Protein AF-A0A7C4N992-F1 (afdb_monomer)

Mean predicted aligned error: 12.78 Å

Structure (mmCIF, N/CA/C/O backbone):
data_AF-A0A7C4N992-F1
#
_entry.id   AF-A0A7C4N992-F1
#
loop_
_atom_site.group_PDB
_atom_site.id
_atom_site.type_symbol
_atom_site.label_atom_id
_atom_site.label_alt_id
_atom_site.label_comp_id
_atom_site.label_asym_id
_atom_site.label_entity_id
_atom_site.label_seq_id
_atom_site.pdbx_PDB_ins_code
_atom_site.Cartn_x
_atom_site.Cartn_y
_atom_site.Cartn_z
_atom_site.occupancy
_atom_site.B_iso_or_equiv
_atom_site.auth_seq_id
_atom_site.auth_comp_id
_atom_site.auth_asym_id
_atom_site.auth_atom_id
_atom_site.pdbx_PDB_model_num
ATOM 1 N N . MET A 1 1 ? 4.687 5.645 -5.543 1.00 61.97 1 MET A N 1
ATOM 2 C CA . MET A 1 1 ? 5.147 4.242 -5.647 1.00 61.97 1 MET A CA 1
ATOM 3 C C . MET A 1 1 ? 5.811 4.076 -6.990 1.00 61.97 1 MET A C 1
ATOM 5 O O . MET A 1 1 ? 5.389 4.751 -7.919 1.00 61.97 1 MET A O 1
ATOM 9 N N . SER A 1 2 ? 6.827 3.229 -7.087 1.00 72.25 2 SER A N 1
ATOM 10 C CA . SER A 1 2 ? 7.502 2.939 -8.346 1.00 72.25 2 SER A CA 1
ATOM 11 C C . SER A 1 2 ? 7.801 1.447 -8.459 1.00 72.25 2 SER A C 1
ATOM 13 O O . SER A 1 2 ? 7.920 0.750 -7.453 1.00 72.25 2 SER A O 1
ATOM 15 N N . PHE A 1 3 ? 7.873 0.946 -9.686 1.00 81.38 3 PHE A N 1
ATOM 16 C CA . PHE A 1 3 ? 8.235 -0.427 -10.000 1.00 81.38 3 PHE A CA 1
ATOM 17 C C . PHE A 1 3 ? 9.621 -0.429 -10.646 1.00 81.38 3 PHE A C 1
ATOM 19 O O . PHE A 1 3 ? 9.801 0.120 -11.734 1.00 81.38 3 PHE A O 1
ATOM 26 N N . ASN A 1 4 ? 10.604 -1.019 -9.964 1.00 82.44 4 ASN A N 1
ATOM 27 C CA . ASN A 1 4 ? 11.964 -1.155 -10.479 1.00 82.44 4 ASN A CA 1
ATOM 28 C C . ASN A 1 4 ? 12.103 -2.482 -11.228 1.00 82.44 4 ASN A C 1
ATOM 30 O O . ASN A 1 4 ? 11.920 -3.548 -10.649 1.00 82.44 4 ASN A O 1
ATOM 34 N N . PHE A 1 5 ? 12.479 -2.428 -12.502 1.00 80.50 5 PHE A N 1
ATOM 35 C CA . PHE A 1 5 ? 12.576 -3.614 -13.350 1.00 80.50 5 PHE A CA 1
ATOM 36 C C . PHE A 1 5 ? 13.698 -4.567 -12.910 1.00 80.50 5 PHE A C 1
ATOM 38 O O . PHE A 1 5 ? 13.673 -5.743 -13.264 1.00 80.50 5 PHE A O 1
ATOM 45 N N . SER A 1 6 ? 14.648 -4.114 -12.084 1.00 78.12 6 SER A N 1
ATOM 46 C CA . SER A 1 6 ? 15.675 -4.987 -11.509 1.00 78.12 6 SER A CA 1
ATOM 47 C C . SER A 1 6 ? 15.131 -6.003 -10.497 1.00 78.12 6 SER A C 1
ATOM 49 O O . SER A 1 6 ? 15.854 -6.930 -10.147 1.00 78.12 6 SER A O 1
ATOM 51 N N . SER A 1 7 ? 13.903 -5.836 -9.989 1.00 76.00 7 SER A N 1
ATOM 52 C CA . SER A 1 7 ? 13.280 -6.784 -9.050 1.00 76.00 7 SER A CA 1
ATOM 53 C C . SER A 1 7 ? 12.518 -7.922 -9.740 1.00 76.00 7 SER A C 1
ATOM 55 O O . SER A 1 7 ? 11.927 -8.766 -9.067 1.00 76.00 7 SER A O 1
ATOM 57 N N . GLN A 1 8 ? 12.517 -7.959 -11.075 1.00 73.94 8 GLN A N 1
ATOM 58 C CA . GLN A 1 8 ? 11.858 -9.008 -11.846 1.00 73.94 8 GLN A CA 1
ATOM 59 C C . GLN A 1 8 ? 12.531 -10.368 -11.637 1.00 73.94 8 GLN A C 1
ATOM 61 O O . GLN A 1 8 ? 13.755 -10.480 -11.610 1.00 73.94 8 GLN A O 1
ATOM 66 N N . THR A 1 9 ? 11.719 -11.424 -11.564 1.00 74.62 9 THR A N 1
ATOM 67 C CA . THR A 1 9 ? 12.196 -12.816 -11.496 1.00 74.62 9 THR A CA 1
ATOM 68 C C . THR A 1 9 ? 12.974 -13.222 -12.747 1.00 74.62 9 THR A C 1
ATOM 70 O O . THR A 1 9 ? 13.906 -14.019 -12.668 1.00 74.62 9 THR A O 1
ATOM 73 N N . THR A 1 10 ? 12.613 -12.649 -13.894 1.00 81.12 10 THR A N 1
ATOM 74 C CA . THR A 1 10 ? 13.323 -12.773 -15.169 1.00 81.12 10 THR A CA 1
ATOM 75 C C . THR A 1 10 ? 13.713 -11.378 -15.654 1.00 81.12 10 THR A C 1
ATOM 77 O O . THR A 1 10 ? 12.881 -10.706 -16.267 1.00 81.12 10 THR A O 1
ATOM 80 N N . PRO A 1 11 ? 14.941 -10.911 -15.364 1.00 85.62 11 PRO A N 1
ATOM 81 C CA . PRO A 1 11 ? 15.385 -9.586 -15.776 1.00 85.62 11 PRO A CA 1
ATOM 82 C C . PRO A 1 11 ? 15.409 -9.435 -17.297 1.00 85.62 11 PRO A C 1
ATOM 84 O O . PRO A 1 11 ? 15.764 -10.369 -18.022 1.00 85.62 11 PRO A O 1
ATOM 87 N N . ALA A 1 12 ? 15.104 -8.231 -17.778 1.00 90.38 12 ALA A N 1
ATOM 88 C CA . ALA A 1 12 ? 15.289 -7.895 -19.181 1.00 90.38 12 ALA A CA 1
ATOM 89 C C . ALA A 1 12 ? 16.763 -8.036 -19.592 1.00 90.38 12 ALA A C 1
ATOM 91 O O . ALA A 1 12 ? 17.682 -7.695 -18.843 1.00 90.38 12 ALA A O 1
ATOM 92 N N . SER A 1 13 ? 16.994 -8.506 -20.816 1.00 91.62 13 SER A N 1
ATOM 93 C CA . SER A 1 13 ? 18.333 -8.634 -21.384 1.00 91.62 13 SER A CA 1
ATOM 94 C C . SER A 1 13 ? 18.339 -8.235 -22.855 1.00 91.62 13 SER A C 1
ATOM 96 O O . SER A 1 13 ? 17.345 -8.382 -23.561 1.00 91.62 13 SER A O 1
ATOM 98 N N . ALA A 1 14 ? 19.468 -7.705 -23.314 1.00 92.88 14 ALA A N 1
ATOM 99 C CA . ALA A 1 14 ? 19.706 -7.391 -24.714 1.00 92.88 14 ALA A CA 1
ATOM 100 C C . ALA A 1 14 ? 21.204 -7.533 -25.007 1.00 92.88 14 ALA A C 1
ATOM 102 O O . ALA A 1 14 ? 22.040 -7.305 -24.134 1.00 92.88 14 ALA A O 1
ATOM 103 N N . THR A 1 15 ? 21.557 -7.902 -26.235 1.00 91.69 15 THR A N 1
ATOM 104 C CA . THR A 1 15 ? 22.950 -7.964 -26.707 1.00 91.69 15 THR A CA 1
ATOM 105 C C . THR A 1 15 ? 23.044 -7.385 -28.116 1.00 91.69 15 THR A C 1
ATOM 107 O O . THR A 1 15 ? 22.037 -7.303 -28.815 1.00 91.69 15 THR A O 1
ATOM 110 N N . ASN A 1 16 ? 24.244 -6.969 -28.537 1.00 91.31 16 ASN A N 1
ATOM 111 C CA . ASN A 1 16 ? 24.518 -6.472 -29.895 1.00 91.31 16 ASN A CA 1
ATOM 112 C C . ASN A 1 16 ? 23.623 -5.298 -30.356 1.00 91.31 16 ASN A C 1
ATOM 114 O O . ASN A 1 16 ? 23.244 -5.216 -31.526 1.00 91.31 16 ASN A O 1
ATOM 118 N N . TYR A 1 17 ? 23.307 -4.376 -29.445 1.00 93.62 17 TYR A N 1
ATOM 119 C CA . TYR A 1 17 ? 22.473 -3.201 -29.706 1.00 93.62 17 TYR A CA 1
ATOM 120 C C . TYR A 1 17 ? 23.282 -1.896 -29.645 1.00 93.62 17 TYR A C 1
ATOM 122 O O . TYR A 1 17 ? 24.288 -1.808 -28.941 1.00 93.62 17 TYR A O 1
ATOM 130 N N . ALA A 1 18 ? 22.806 -0.879 -30.363 1.00 94.06 18 ALA A N 1
ATOM 131 C CA . ALA A 1 18 ? 23.288 0.499 -30.315 1.00 94.06 18 ALA A CA 1
ATOM 132 C C . ALA A 1 18 ? 22.554 1.319 -29.243 1.00 94.06 18 ALA A C 1
ATOM 134 O O . ALA A 1 18 ? 23.150 2.156 -28.569 1.00 94.06 18 ALA A O 1
ATOM 135 N N . SER A 1 19 ? 21.247 1.090 -29.084 1.00 94.56 19 SER A N 1
ATOM 136 C CA . SER A 1 19 ? 20.422 1.772 -28.087 1.00 94.56 19 SER A CA 1
ATOM 137 C C . SER A 1 19 ? 19.240 0.918 -27.642 1.00 94.56 19 SER A C 1
ATOM 139 O O . SER A 1 19 ? 18.798 0.018 -28.361 1.00 94.56 19 SER A O 1
ATOM 141 N N . LEU A 1 20 ? 18.734 1.229 -26.449 1.00 96.06 20 LEU A N 1
ATOM 142 C CA . LEU A 1 20 ? 17.515 0.662 -25.886 1.00 96.06 20 LEU A CA 1
ATOM 143 C C . LEU A 1 20 ? 16.487 1.768 -25.682 1.00 96.06 20 LEU A C 1
ATOM 145 O O . LEU A 1 20 ? 16.846 2.915 -25.400 1.00 96.06 20 LEU A O 1
ATOM 149 N N . LEU A 1 21 ? 15.216 1.404 -25.781 1.00 97.00 21 LEU A N 1
ATOM 150 C CA . LEU A 1 21 ? 14.112 2.270 -25.411 1.00 97.00 21 LEU A CA 1
ATOM 151 C C . LEU A 1 21 ? 12.939 1.449 -24.887 1.00 97.00 21 LEU A C 1
ATOM 153 O O . LEU A 1 21 ? 12.444 0.556 -25.570 1.00 97.00 21 LEU A O 1
ATOM 157 N N . TRP A 1 22 ? 12.465 1.812 -23.706 1.00 97.38 22 TRP A N 1
ATOM 158 C CA . TRP A 1 22 ? 11.216 1.341 -23.142 1.00 97.38 22 TRP A CA 1
ATOM 159 C C . TRP A 1 22 ? 10.079 2.319 -23.432 1.00 97.38 22 TRP A C 1
ATOM 161 O O . TRP A 1 22 ? 10.202 3.523 -23.206 1.00 97.38 22 TRP A O 1
ATOM 171 N N . THR A 1 23 ? 8.944 1.781 -23.867 1.00 97.00 23 THR A N 1
ATOM 172 C CA . THR A 1 23 ? 7.665 2.495 -23.984 1.00 97.00 23 THR A CA 1
ATOM 173 C C . THR A 1 23 ? 6.579 1.750 -23.219 1.00 97.00 23 THR A C 1
ATOM 175 O O . THR A 1 23 ? 6.705 0.545 -22.998 1.00 97.00 23 THR A O 1
ATOM 178 N N . HIS A 1 24 ? 5.497 2.429 -22.835 1.00 97.56 24 HIS A N 1
ATOM 179 C CA . HIS A 1 24 ? 4.393 1.805 -22.104 1.00 97.56 24 HIS A CA 1
ATOM 180 C C . HIS A 1 24 ? 3.020 2.324 -22.518 1.00 97.56 24 HIS A C 1
ATOM 182 O O . HIS A 1 24 ? 2.895 3.417 -23.062 1.00 97.56 24 HIS A O 1
ATOM 188 N N . THR A 1 25 ? 1.987 1.540 -22.208 1.00 97.62 25 THR A N 1
ATOM 189 C CA . THR A 1 25 ? 0.575 1.924 -22.382 1.00 97.62 25 THR A CA 1
ATOM 190 C C . THR A 1 25 ? -0.011 2.663 -21.179 1.00 97.62 25 THR A C 1
ATOM 192 O O . THR A 1 25 ? -1.141 3.136 -21.247 1.00 97.62 25 THR A O 1
ATOM 195 N N . GLY A 1 26 ? 0.727 2.714 -20.068 1.00 95.00 26 GLY A N 1
ATOM 196 C CA . GLY A 1 26 ? 0.279 3.317 -18.816 1.00 95.00 26 GLY A CA 1
ATOM 197 C C . GLY A 1 26 ? 0.277 4.846 -18.831 1.00 95.00 26 GLY A C 1
ATOM 198 O O . GLY A 1 26 ? 0.818 5.467 -19.747 1.00 95.00 26 GLY A O 1
ATOM 199 N N . THR A 1 27 ? -0.310 5.448 -17.801 1.00 93.00 27 THR A N 1
ATOM 200 C CA . THR A 1 27 ? -0.435 6.910 -17.627 1.00 93.00 27 THR A CA 1
ATOM 201 C C . THR A 1 27 ? 0.724 7.538 -16.849 1.00 93.00 27 THR A C 1
ATOM 203 O O . THR A 1 27 ? 0.783 8.760 -16.710 1.00 93.00 27 THR A O 1
ATOM 206 N N . GLY A 1 28 ? 1.623 6.707 -16.323 1.00 90.06 28 GLY A N 1
ATOM 207 C CA . GLY A 1 28 ? 2.790 7.101 -15.547 1.00 90.06 28 GLY A CA 1
ATOM 208 C C . GLY A 1 28 ? 3.991 7.544 -16.382 1.00 90.06 28 GLY A C 1
ATOM 209 O O . GLY A 1 28 ? 3.871 7.928 -17.545 1.00 90.06 28 GLY A O 1
ATOM 210 N N . THR A 1 29 ? 5.176 7.489 -15.775 1.00 84.81 29 THR A N 1
ATOM 211 C CA . THR A 1 29 ? 6.449 7.843 -16.421 1.00 84.81 29 THR A CA 1
ATOM 212 C C . THR A 1 29 ? 7.523 6.783 -16.187 1.00 84.81 29 THR A C 1
ATOM 214 O O . THR A 1 29 ? 7.514 6.071 -15.183 1.00 84.81 29 THR A O 1
ATOM 217 N N . LEU A 1 30 ? 8.481 6.679 -17.111 1.00 88.50 30 LEU A N 1
ATOM 218 C CA . LEU A 1 30 ? 9.675 5.846 -16.956 1.00 88.50 30 LEU A CA 1
ATOM 219 C C . LEU A 1 30 ? 10.912 6.707 -16.700 1.00 88.50 30 LEU A C 1
ATOM 221 O O . LEU A 1 30 ? 11.246 7.587 -17.493 1.00 88.50 30 LEU A O 1
ATOM 225 N N . PHE A 1 31 ? 11.645 6.380 -15.643 1.00 83.31 31 PHE A N 1
ATOM 226 C CA . PHE A 1 31 ? 13.003 6.861 -15.418 1.00 83.31 31 PHE A CA 1
ATOM 227 C C . PHE A 1 31 ? 14.014 5.864 -15.992 1.00 83.31 31 PHE A C 1
ATOM 229 O O . PHE A 1 31 ? 13.821 4.651 -15.889 1.00 83.31 31 PHE A O 1
ATOM 236 N N . ASN A 1 32 ? 15.095 6.370 -16.597 1.00 85.94 32 ASN A N 1
ATOM 237 C CA . ASN A 1 32 ? 16.124 5.558 -17.260 1.00 85.94 32 ASN A CA 1
ATOM 238 C C . ASN A 1 32 ? 15.559 4.569 -18.301 1.00 85.94 32 ASN A C 1
ATOM 240 O O . ASN A 1 32 ? 16.030 3.437 -18.419 1.00 85.94 32 ASN A O 1
ATOM 244 N N . ALA A 1 33 ? 14.572 5.012 -19.091 1.00 90.75 33 ALA A N 1
ATOM 245 C CA . ALA A 1 33 ? 13.903 4.216 -20.129 1.00 90.75 33 ALA A CA 1
ATOM 246 C C . ALA A 1 33 ? 14.845 3.661 -21.220 1.00 90.75 33 ALA A C 1
ATOM 248 O O . ALA A 1 33 ? 14.427 2.855 -22.039 1.00 90.75 33 ALA A O 1
ATOM 249 N N . ASN A 1 34 ? 16.109 4.080 -21.252 1.00 92.19 34 ASN A N 1
ATOM 250 C CA . ASN A 1 34 ? 17.142 3.606 -22.174 1.00 92.19 34 ASN A CA 1
ATOM 251 C C . ASN A 1 34 ? 18.094 2.564 -21.551 1.00 92.19 34 ASN A C 1
ATOM 253 O O . ASN A 1 34 ? 19.160 2.288 -22.100 1.00 92.19 34 ASN A O 1
ATOM 257 N N . THR A 1 35 ? 17.720 1.985 -20.409 1.00 89.38 35 THR A N 1
ATOM 258 C CA . THR A 1 35 ? 18.481 0.943 -19.708 1.00 89.38 35 THR A CA 1
ATOM 259 C C . THR A 1 35 ? 17.689 -0.365 -19.639 1.00 89.38 35 THR A C 1
ATOM 261 O O . THR A 1 35 ? 16.491 -0.393 -19.915 1.00 89.38 35 THR A O 1
ATOM 264 N N . LEU A 1 36 ? 18.342 -1.468 -19.261 1.00 89.62 36 LEU A N 1
ATOM 265 C CA . LEU A 1 36 ? 17.661 -2.751 -19.020 1.00 89.62 36 LEU A CA 1
ATOM 266 C C . LEU A 1 36 ? 16.853 -2.761 -17.714 1.00 89.62 36 LEU A C 1
ATOM 268 O O . LEU A 1 36 ? 15.970 -3.595 -17.549 1.00 89.62 36 LEU A O 1
ATOM 272 N N . THR A 1 37 ? 17.130 -1.828 -16.804 1.00 86.50 37 THR A N 1
ATOM 273 C CA . THR A 1 37 ? 16.493 -1.739 -15.485 1.00 86.50 37 THR A CA 1
ATOM 274 C C . THR A 1 37 ? 15.891 -0.348 -15.268 1.00 86.50 37 THR A C 1
ATOM 276 O O . THR A 1 37 ? 16.367 0.396 -14.404 1.00 86.50 37 THR A O 1
ATOM 279 N N . PRO A 1 38 ? 14.887 0.059 -16.067 1.00 84.81 38 PRO A N 1
ATOM 280 C CA . PRO A 1 38 ? 14.196 1.311 -15.819 1.00 84.81 38 PRO A CA 1
ATOM 281 C C . PRO A 1 38 ? 13.342 1.217 -14.548 1.00 84.81 38 PRO A C 1
ATOM 283 O O . PRO A 1 38 ? 13.045 0.133 -14.035 1.00 84.81 38 PRO A O 1
ATOM 286 N N . THR A 1 39 ? 12.889 2.374 -14.083 1.00 83.19 39 THR A N 1
ATOM 287 C CA . THR A 1 39 ? 11.930 2.471 -12.981 1.00 83.19 39 THR A CA 1
ATOM 288 C C . THR A 1 39 ? 10.657 3.130 -13.489 1.00 83.19 39 THR A C 1
ATOM 290 O O . THR A 1 39 ? 10.706 4.245 -14.008 1.00 83.19 39 THR A O 1
ATOM 293 N N . TYR A 1 40 ? 9.518 2.454 -13.347 1.00 87.31 40 TYR A N 1
ATOM 294 C CA . TYR A 1 40 ? 8.208 2.997 -13.703 1.00 87.31 40 TYR A CA 1
ATOM 295 C C . TYR A 1 40 ? 7.542 3.664 -12.506 1.00 87.31 40 TYR A C 1
ATOM 297 O O . TYR A 1 40 ? 7.461 3.067 -11.437 1.00 87.31 40 TYR A O 1
ATOM 305 N N . PHE A 1 41 ? 7.021 4.869 -12.695 1.00 82.19 41 PHE A N 1
ATOM 306 C CA . PHE A 1 41 ? 6.237 5.616 -11.719 1.00 82.19 41 PHE A CA 1
ATOM 307 C C . PHE A 1 41 ? 4.791 5.692 -12.218 1.00 82.19 41 PHE A C 1
ATOM 309 O O . PHE A 1 41 ? 4.517 6.520 -13.089 1.00 82.19 41 PHE A O 1
ATOM 316 N N . PRO A 1 42 ? 3.875 4.844 -11.710 1.00 85.94 42 PRO A N 1
ATOM 317 C CA . PRO A 1 42 ? 2.471 4.879 -12.095 1.00 85.94 42 PRO A CA 1
ATOM 318 C C . PRO A 1 42 ? 1.828 6.257 -11.937 1.00 85.94 42 PRO A C 1
ATOM 320 O O . PRO A 1 42 ? 2.161 7.014 -11.019 1.00 85.94 42 PRO A O 1
ATOM 323 N N . GLY A 1 43 ? 0.869 6.557 -12.811 1.00 82.19 43 GLY A N 1
ATOM 324 C CA . GLY A 1 43 ? 0.077 7.780 -12.721 1.00 82.19 43 GLY A CA 1
ATOM 325 C C . GLY A 1 43 ? -0.840 7.793 -11.484 1.00 82.19 43 GLY A C 1
ATOM 326 O O . GLY A 1 43 ? -1.151 6.736 -10.922 1.00 82.19 43 GLY A O 1
ATOM 327 N N . PRO A 1 44 ? -1.320 8.970 -11.037 1.00 76.88 44 PRO A N 1
ATOM 328 C CA . PRO A 1 44 ? -2.284 9.050 -9.941 1.00 76.88 44 PRO A CA 1
ATOM 329 C C . PRO A 1 44 ? -3.540 8.212 -10.227 1.00 76.88 44 PRO A C 1
ATOM 331 O O . PRO A 1 44 ? -4.217 8.424 -11.229 1.00 76.88 44 PRO A O 1
ATOM 334 N N . GLY A 1 45 ? -3.850 7.261 -9.341 1.00 76.88 45 GLY A N 1
ATOM 335 C CA . GLY A 1 45 ? -5.018 6.379 -9.474 1.00 76.88 45 GLY A CA 1
ATOM 336 C C . GLY A 1 45 ? -4.908 5.311 -10.570 1.00 76.88 45 GLY A C 1
ATOM 337 O O . GLY A 1 45 ? -5.909 4.668 -10.879 1.00 76.88 45 GLY A O 1
ATOM 338 N N . GLU A 1 46 ? -3.728 5.112 -11.164 1.00 86.38 46 GLU A N 1
ATOM 339 C CA . GLU A 1 46 ? -3.529 4.088 -12.188 1.00 86.38 46 GLU A CA 1
ATOM 340 C C . GLU A 1 46 ? -3.730 2.678 -11.611 1.00 86.38 46 GLU A C 1
ATOM 342 O O . GLU A 1 46 ? -3.173 2.325 -10.572 1.00 86.38 46 GLU A O 1
ATOM 347 N N . THR A 1 47 ? -4.550 1.874 -12.289 1.00 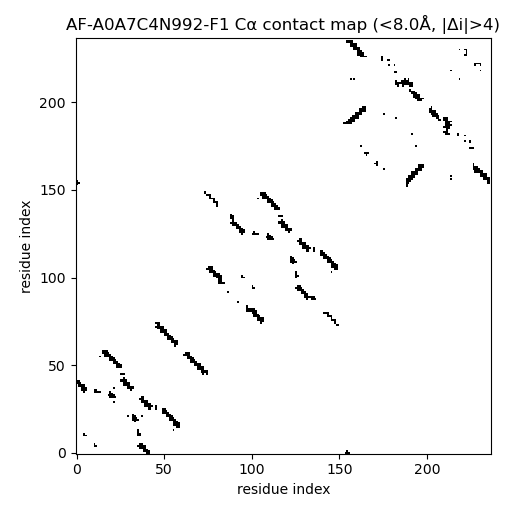87.06 47 THR A N 1
ATOM 348 C CA . THR A 1 47 ? -4.876 0.490 -11.919 1.00 87.06 47 THR A CA 1
ATOM 349 C C . THR A 1 47 ? -5.052 -0.349 -13.184 1.00 87.06 47 THR A C 1
ATOM 351 O O . THR A 1 47 ? -5.281 0.188 -14.268 1.00 87.06 47 THR A O 1
ATOM 354 N N . GLY A 1 48 ? -4.951 -1.670 -13.057 1.00 88.12 48 GLY A N 1
ATOM 355 C CA . GLY A 1 48 ? -5.065 -2.597 -14.181 1.00 88.12 48 GLY A CA 1
ATOM 356 C C . GLY A 1 48 ? -3.719 -2.927 -14.822 1.00 88.12 48 GLY A C 1
ATOM 357 O O . GLY A 1 48 ? -2.670 -2.845 -14.186 1.00 88.12 48 GLY A O 1
ATOM 358 N N . THR A 1 49 ? -3.744 -3.384 -16.070 1.00 91.00 49 THR A N 1
ATOM 359 C CA . THR A 1 49 ? -2.554 -3.887 -16.766 1.00 91.00 49 THR A CA 1
ATOM 360 C C . THR A 1 49 ? -1.861 -2.796 -17.573 1.00 91.00 49 THR A C 1
ATOM 362 O O . THR A 1 49 ? -2.478 -2.174 -18.437 1.00 91.00 49 THR A O 1
ATOM 365 N N . VAL A 1 50 ? -0.559 -2.636 -17.352 1.00 94.88 50 VAL A N 1
ATOM 366 C CA . VAL A 1 50 ? 0.333 -1.795 -18.151 1.00 94.88 50 VAL A CA 1
ATOM 367 C C . VAL A 1 50 ? 1.268 -2.692 -18.952 1.00 94.88 50 VAL A C 1
ATOM 369 O O . VAL A 1 50 ? 2.009 -3.495 -18.383 1.00 94.88 50 VAL A O 1
ATOM 372 N N . THR A 1 51 ? 1.257 -2.547 -20.275 1.00 96.25 51 THR A N 1
ATOM 373 C CA . THR A 1 51 ? 2.189 -3.252 -21.158 1.00 96.25 51 THR A CA 1
ATOM 374 C C . THR A 1 51 ? 3.400 -2.369 -21.406 1.00 96.25 51 THR A C 1
ATOM 376 O O . THR A 1 51 ? 3.257 -1.239 -21.875 1.00 96.25 51 THR A O 1
ATOM 379 N N . PHE A 1 52 ? 4.588 -2.895 -21.123 1.00 96.81 52 PHE A N 1
ATOM 380 C CA . PHE A 1 52 ? 5.862 -2.272 -21.460 1.00 96.81 52 PHE A CA 1
ATOM 381 C C . PHE A 1 52 ? 6.474 -2.978 -22.660 1.00 96.81 52 PHE A C 1
ATOM 383 O O . PHE A 1 52 ? 6.441 -4.202 -22.749 1.00 96.81 52 PHE A O 1
ATOM 390 N N . THR A 1 53 ? 7.037 -2.202 -23.577 1.00 97.69 53 THR A N 1
ATOM 391 C CA . THR A 1 53 ? 7.741 -2.697 -24.763 1.00 97.69 53 THR A CA 1
ATOM 392 C C . THR A 1 53 ? 9.182 -2.212 -24.711 1.00 97.69 53 THR A C 1
ATOM 394 O O . THR A 1 53 ? 9.413 -1.003 -24.702 1.00 97.69 53 THR A O 1
ATOM 397 N N . LEU A 1 54 ? 10.137 -3.139 -24.673 1.00 97.62 54 LEU A N 1
ATOM 398 C CA . LEU A 1 54 ? 11.561 -2.864 -24.833 1.00 97.62 54 LEU A CA 1
ATOM 399 C C . LEU A 1 54 ? 11.906 -2.977 -26.309 1.00 97.62 54 LEU A C 1
ATOM 401 O O . LEU A 1 54 ? 11.748 -4.040 -26.893 1.00 97.62 54 LEU A O 1
ATOM 405 N N . THR A 1 55 ? 12.417 -1.905 -26.899 1.00 97.56 55 THR A N 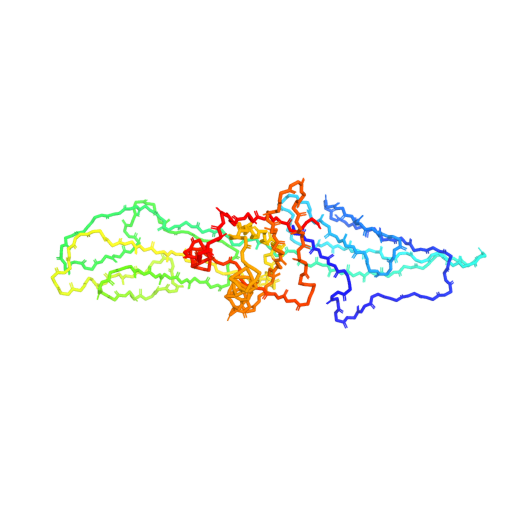1
ATOM 406 C CA . THR A 1 55 ? 12.965 -1.904 -28.257 1.00 97.56 55 THR A CA 1
ATOM 407 C C . THR A 1 55 ? 14.485 -1.811 -28.189 1.00 97.56 55 THR A C 1
ATOM 409 O O . THR A 1 55 ? 15.023 -0.879 -27.591 1.00 97.56 55 THR A O 1
ATOM 412 N N . ALA A 1 56 ? 15.177 -2.758 -28.821 1.00 97.00 56 ALA A N 1
ATOM 413 C CA . ALA A 1 56 ? 16.619 -2.735 -29.019 1.00 97.00 56 ALA A CA 1
ATOM 414 C C . ALA A 1 56 ? 16.930 -2.415 -30.486 1.00 97.00 56 ALA A C 1
ATOM 416 O O . ALA A 1 56 ? 16.578 -3.172 -31.393 1.00 97.00 56 ALA A O 1
ATOM 417 N N . ASN A 1 57 ? 17.605 -1.291 -30.724 1.00 94.50 57 ASN A N 1
ATOM 418 C CA . ASN A 1 57 ? 18.071 -0.926 -32.059 1.00 94.50 57 ASN A CA 1
ATOM 419 C C . ASN A 1 57 ? 19.428 -1.582 -32.304 1.00 94.50 57 ASN A C 1
ATOM 421 O O . ASN A 1 57 ? 20.356 -1.374 -31.521 1.00 94.50 57 ASN A O 1
ATOM 425 N N . GLY A 1 58 ? 19.548 -2.378 -33.365 1.00 90.00 58 GLY A N 1
ATOM 426 C CA . GLY A 1 58 ? 20.793 -3.065 -33.700 1.00 90.00 58 GLY A CA 1
ATOM 427 C C . GLY A 1 58 ? 21.907 -2.114 -34.151 1.00 90.00 58 GLY A C 1
ATOM 428 O O . GLY A 1 58 ? 21.661 -0.982 -34.564 1.00 90.00 58 GLY A O 1
ATOM 429 N N . ASN A 1 59 ? 23.154 -2.583 -34.090 1.00 86.31 59 ASN A N 1
ATOM 430 C CA . ASN A 1 59 ? 24.294 -1.845 -34.638 1.00 86.31 59 ASN A CA 1
ATOM 431 C C . ASN A 1 59 ? 24.262 -1.812 -36.179 1.00 86.31 59 ASN A C 1
ATOM 433 O O . ASN A 1 59 ? 23.956 -2.813 -36.829 1.00 86.31 59 ASN A O 1
ATOM 437 N N . GLY A 1 60 ? 24.646 -0.679 -36.776 1.00 82.38 60 GLY A N 1
ATOM 438 C CA . GLY A 1 60 ? 24.755 -0.530 -38.230 1.00 82.38 60 GLY A CA 1
ATOM 439 C C . GLY A 1 60 ? 23.400 -0.597 -38.942 1.00 82.38 60 GLY A C 1
ATOM 440 O O . GLY A 1 60 ? 22.518 0.211 -38.674 1.00 82.38 60 GLY A O 1
ATOM 441 N N . SER A 1 61 ? 23.252 -1.535 -39.881 1.00 84.25 61 SER A N 1
ATOM 442 C CA . SER A 1 61 ? 22.039 -1.713 -40.701 1.00 84.25 61 SER A CA 1
ATOM 443 C C . SER A 1 61 ? 21.044 -2.729 -40.126 1.00 84.25 61 SER A C 1
ATOM 445 O O . SER A 1 61 ? 20.060 -3.058 -40.786 1.00 84.25 61 SER A O 1
ATOM 447 N N . CYS A 1 62 ? 21.311 -3.277 -38.938 1.00 89.94 62 CYS A N 1
ATOM 448 C CA . CYS A 1 62 ? 20.431 -4.253 -38.305 1.00 89.94 62 CYS A CA 1
ATOM 449 C C . CYS A 1 62 ? 19.096 -3.607 -37.913 1.00 89.94 62 CYS A C 1
ATOM 451 O O . CYS A 1 62 ? 19.068 -2.552 -37.279 1.00 89.94 62 CYS A O 1
ATOM 453 N N . ALA A 1 63 ? 17.988 -4.261 -38.268 1.00 92.12 63 ALA A N 1
ATOM 454 C CA . ALA A 1 63 ? 16.655 -3.808 -37.891 1.00 92.12 63 ALA A CA 1
ATOM 455 C C . ALA A 1 63 ? 16.464 -3.835 -36.366 1.00 92.12 63 ALA A C 1
ATOM 457 O O . ALA A 1 63 ? 17.079 -4.636 -35.659 1.00 92.12 63 ALA A O 1
ATOM 458 N N . ALA A 1 64 ? 15.589 -2.963 -35.868 1.00 93.50 64 ALA A N 1
ATOM 459 C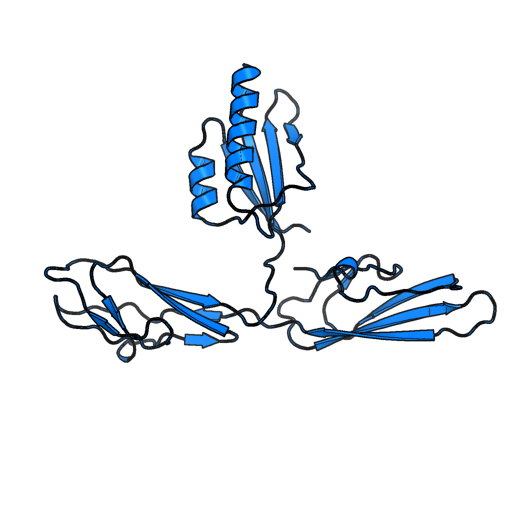 CA . ALA A 1 64 ? 15.194 -2.974 -34.469 1.00 93.50 64 ALA A CA 1
ATOM 460 C C . ALA A 1 64 ? 14.353 -4.218 -34.152 1.00 93.50 64 ALA A C 1
ATOM 462 O O . ALA A 1 64 ? 13.504 -4.627 -34.947 1.00 93.50 64 ALA A O 1
ATOM 463 N N . VAL A 1 65 ? 14.565 -4.783 -32.968 1.00 96.38 65 VAL A N 1
ATOM 464 C CA . VAL A 1 65 ? 13.734 -5.853 -32.402 1.00 96.38 65 VAL A CA 1
ATOM 465 C C . VAL A 1 65 ? 13.094 -5.361 -31.115 1.00 96.38 65 VAL A C 1
ATOM 467 O O . VAL A 1 65 ? 13.611 -4.445 -30.473 1.00 96.38 65 VAL A O 1
ATOM 470 N N . ASN A 1 66 ? 11.963 -5.947 -30.737 1.00 96.31 66 ASN A N 1
ATOM 471 C CA . ASN A 1 66 ? 11.297 -5.613 -29.489 1.00 96.31 66 ASN A CA 1
ATOM 472 C C . ASN A 1 66 ? 10.782 -6.851 -28.762 1.00 96.31 66 ASN A C 1
ATOM 474 O O . ASN A 1 66 ? 10.580 -7.898 -29.375 1.00 96.31 66 ASN A O 1
ATOM 478 N N . ASP A 1 67 ? 10.595 -6.692 -27.458 1.00 96.75 67 ASP A N 1
ATOM 479 C CA . ASP A 1 67 ? 9.961 -7.662 -26.576 1.00 96.75 67 ASP A CA 1
ATOM 480 C C . ASP A 1 67 ? 9.035 -6.936 -25.592 1.00 96.75 67 ASP A C 1
ATOM 482 O O . ASP A 1 67 ? 9.192 -5.733 -25.342 1.00 96.75 67 ASP A O 1
ATOM 486 N N . GLN A 1 68 ? 8.048 -7.648 -25.054 1.00 95.44 68 GLN A N 1
ATOM 487 C CA . GLN A 1 68 ? 7.020 -7.078 -24.192 1.00 95.44 68 GLN A CA 1
ATOM 488 C C . GLN A 1 68 ? 6.942 -7.768 -22.837 1.00 95.44 68 GLN A C 1
ATOM 490 O O . GLN A 1 68 ? 7.090 -8.978 -22.707 1.00 95.44 68 GLN A O 1
ATOM 495 N N . MET A 1 69 ? 6.594 -6.982 -21.824 1.00 92.56 69 MET A N 1
ATOM 496 C CA . MET A 1 69 ? 6.202 -7.488 -20.514 1.00 92.56 69 MET A CA 1
ATOM 497 C C . MET A 1 69 ? 4.943 -6.771 -20.023 1.00 92.56 69 MET A C 1
ATOM 499 O O . MET A 1 69 ? 4.640 -5.650 -20.438 1.00 92.56 69 MET A O 1
ATOM 503 N N . VAL A 1 70 ? 4.209 -7.411 -19.115 1.00 90.94 70 VAL A N 1
ATOM 504 C CA . VAL A 1 70 ? 2.968 -6.867 -18.551 1.00 90.94 70 VAL A CA 1
ATOM 505 C C . VAL A 1 70 ? 3.116 -6.702 -17.045 1.00 90.94 70 VAL A C 1
ATOM 507 O O . VAL A 1 70 ? 3.427 -7.655 -16.335 1.00 90.94 70 VAL A O 1
ATOM 510 N N . LEU A 1 71 ? 2.891 -5.483 -16.557 1.00 88.75 71 LEU A N 1
ATOM 511 C CA . LEU A 1 71 ? 2.785 -5.162 -15.138 1.00 88.75 71 LEU A CA 1
ATOM 512 C C . LEU A 1 71 ? 1.305 -5.061 -14.780 1.00 88.75 71 LEU A C 1
ATOM 514 O O . LEU A 1 71 ? 0.566 -4.322 -15.423 1.00 88.75 71 LEU A O 1
ATOM 518 N N . THR A 1 72 ? 0.868 -5.763 -13.738 1.00 87.25 72 THR A N 1
ATOM 519 C CA . THR A 1 72 ? -0.494 -5.605 -13.209 1.00 87.25 72 THR A CA 1
ATOM 520 C C . THR A 1 72 ? -0.453 -4.731 -11.964 1.00 87.25 72 THR A C 1
ATOM 522 O O . THR A 1 72 ? 0.120 -5.120 -10.950 1.00 87.25 72 THR A O 1
ATOM 525 N N . ILE A 1 73 ? -1.064 -3.552 -12.040 1.00 85.50 73 ILE A N 1
ATOM 526 C CA . ILE A 1 73 ? -1.193 -2.606 -10.936 1.00 85.50 73 ILE A CA 1
ATOM 527 C C . ILE A 1 73 ? -2.513 -2.890 -10.227 1.00 85.50 73 ILE A C 1
ATOM 529 O O . ILE A 1 73 ? -3.599 -2.565 -10.715 1.00 85.50 73 ILE A O 1
ATOM 533 N N . THR A 1 74 ? -2.428 -3.541 -9.072 1.00 82.12 74 THR A N 1
ATOM 534 C CA . THR A 1 74 ? -3.607 -3.838 -8.259 1.00 82.12 74 THR A CA 1
ATOM 535 C C . THR A 1 74 ? -4.087 -2.582 -7.530 1.00 82.12 74 THR A C 1
ATOM 537 O O . THR A 1 74 ? -3.264 -1.921 -6.892 1.00 82.12 74 THR A O 1
ATOM 540 N N . PRO A 1 75 ? -5.392 -2.267 -7.561 1.00 80.38 75 PRO A N 1
ATOM 541 C CA . PRO A 1 75 ? -5.942 -1.138 -6.819 1.00 80.38 75 PRO A CA 1
ATOM 542 C C . PRO A 1 75 ? -5.682 -1.245 -5.310 1.00 80.38 75 PRO A C 1
ATOM 544 O O . PRO A 1 75 ? -5.614 -2.344 -4.752 1.00 80.38 75 PRO A O 1
ATOM 547 N N . SER A 1 76 ? -5.563 -0.093 -4.644 1.00 79.88 76 SER A N 1
ATOM 548 C CA . SER A 1 76 ? -5.509 -0.024 -3.180 1.00 79.88 76 SER A CA 1
ATOM 549 C C . SER A 1 76 ? -6.835 -0.475 -2.573 1.00 79.88 76 SER A C 1
ATOM 551 O O . SER A 1 76 ? -7.890 -0.106 -3.108 1.00 79.88 76 SER A O 1
ATOM 553 N N . PRO A 1 77 ? -6.815 -1.186 -1.431 1.00 84.69 77 PRO A N 1
ATOM 554 C CA . PRO A 1 77 ? -8.013 -1.374 -0.633 1.00 84.69 77 PRO A CA 1
ATOM 555 C C . PRO A 1 77 ? -8.604 -0.023 -0.241 1.00 84.69 77 PRO A C 1
ATOM 557 O O . PRO A 1 77 ? -7.880 0.897 0.143 1.00 84.69 77 PRO A O 1
ATOM 560 N N . THR A 1 78 ? -9.924 0.086 -0.303 1.00 85.31 78 THR A N 1
ATOM 561 C CA . THR A 1 78 ? -10.652 1.169 0.365 1.00 85.31 78 THR A CA 1
ATOM 562 C C . THR A 1 78 ? -11.529 0.555 1.434 1.00 85.31 78 THR A C 1
ATOM 564 O O . THR A 1 78 ? -12.042 -0.550 1.250 1.00 85.31 78 THR A O 1
ATOM 567 N N . VAL A 1 79 ? -11.670 1.238 2.567 1.00 92.56 79 VAL A N 1
ATOM 568 C CA . VAL A 1 79 ? -12.409 0.714 3.714 1.00 92.56 79 VAL A CA 1
ATOM 569 C C . VAL A 1 79 ? -13.053 1.841 4.511 1.00 92.56 79 VAL A C 1
ATOM 571 O O . VAL A 1 79 ? -12.491 2.926 4.633 1.00 92.56 79 VAL A O 1
ATOM 574 N N . ASN A 1 80 ? -14.249 1.583 5.028 1.00 92.88 80 ASN A N 1
ATOM 575 C CA . ASN A 1 80 ? -15.001 2.463 5.910 1.00 92.88 80 ASN A CA 1
ATOM 576 C C . ASN A 1 80 ? -15.666 1.599 6.993 1.00 92.88 80 ASN A C 1
ATOM 578 O O . ASN A 1 80 ? -16.363 0.638 6.668 1.00 92.88 80 ASN A O 1
ATOM 582 N N . ALA A 1 81 ? -15.447 1.939 8.264 1.00 94.44 81 ALA A N 1
ATOM 583 C CA . ALA A 1 81 ? -15.956 1.201 9.423 1.00 94.44 81 ALA A CA 1
ATOM 584 C C . ALA A 1 81 ? -17.465 1.415 9.698 1.00 94.44 81 ALA A C 1
ATOM 586 O O . ALA A 1 81 ? -18.026 0.797 10.600 1.00 94.44 81 ALA A O 1
ATOM 587 N N . GLY A 1 82 ? -18.141 2.256 8.915 1.00 97.00 82 GLY A N 1
ATOM 588 C CA . GLY A 1 82 ? -19.541 2.611 9.126 1.00 97.00 82 GLY A CA 1
ATOM 589 C C . GLY A 1 82 ? -19.711 3.757 10.124 1.00 97.00 82 GLY A C 1
ATOM 590 O O . GLY A 1 82 ? -18.755 4.445 10.476 1.00 97.00 82 GLY A O 1
ATOM 591 N N . SER A 1 83 ? -20.953 4.003 10.540 1.00 96.56 83 SER A N 1
ATOM 592 C CA . SER A 1 83 ? -21.282 5.047 11.520 1.00 96.56 83 SER A CA 1
ATOM 593 C C . SER A 1 83 ? -21.102 4.570 12.960 1.00 96.56 83 SER A C 1
ATOM 595 O O . SER A 1 83 ? -21.372 3.406 13.263 1.00 96.56 83 SER A O 1
ATOM 597 N N . ASP A 1 84 ? -20.785 5.496 13.863 1.00 96.75 84 ASP A N 1
ATOM 598 C CA . ASP A 1 84 ? -20.869 5.262 15.308 1.00 96.75 84 ASP A CA 1
ATOM 599 C C . ASP A 1 84 ? -22.297 4.867 15.728 1.00 96.75 84 ASP A C 1
ATOM 601 O O . ASP A 1 84 ? -23.281 5.190 15.051 1.00 96.75 84 ASP A O 1
ATOM 605 N N . ALA A 1 85 ? -22.412 4.153 16.849 1.00 95.19 85 ALA A N 1
ATOM 606 C CA . ALA A 1 85 ? -23.682 3.676 17.386 1.00 95.19 85 ALA A CA 1
ATOM 607 C C . ALA A 1 85 ? -23.650 3.573 18.918 1.00 95.19 85 ALA A C 1
ATOM 609 O O . ALA A 1 85 ? -22.584 3.517 19.530 1.00 95.19 85 ALA A O 1
ATOM 610 N N . GLU A 1 86 ? -24.835 3.502 19.527 1.00 94.38 86 GLU A N 1
ATOM 611 C CA . GLU A 1 86 ? -25.021 3.260 20.959 1.00 94.38 86 GLU A CA 1
ATOM 612 C C . GLU A 1 86 ? -25.853 1.992 21.203 1.00 94.38 86 GLU A C 1
ATOM 614 O O . GLU A 1 86 ? -26.702 1.616 20.395 1.00 94.38 86 GLU A O 1
ATOM 619 N N . THR A 1 87 ? -25.603 1.316 22.324 1.00 94.44 87 THR A N 1
ATOM 620 C CA . THR A 1 87 ? -26.368 0.143 22.770 1.00 94.44 87 THR A CA 1
ATOM 621 C C . THR A 1 87 ? -26.452 0.117 24.296 1.00 94.44 87 THR A C 1
ATOM 623 O O . THR A 1 87 ? -25.661 0.764 24.986 1.00 94.44 87 THR A O 1
ATOM 626 N N . CYS A 1 88 ? -27.408 -0.632 24.845 1.00 94.94 88 CYS A N 1
ATOM 627 C CA . CYS A 1 88 ? -27.493 -0.845 26.287 1.00 94.94 88 CYS A CA 1
ATOM 628 C C . CYS A 1 88 ? -26.416 -1.831 26.768 1.00 94.94 88 CYS A C 1
ATOM 630 O O . CYS A 1 88 ? -26.012 -2.742 26.045 1.00 94.94 88 CYS A O 1
ATOM 632 N N . GLN A 1 89 ? -25.989 -1.687 28.025 1.00 94.94 89 GLN A N 1
ATOM 633 C CA . GLN A 1 89 ? -25.045 -2.608 28.660 1.00 94.94 89 GLN A CA 1
ATOM 634 C C . GLN A 1 89 ? -25.492 -4.072 28.510 1.00 94.94 89 GLN A C 1
ATOM 636 O O . GLN A 1 89 ? -26.651 -4.407 28.751 1.00 94.94 89 GLN A O 1
ATOM 641 N N . GLY A 1 90 ? -24.555 -4.945 28.131 1.00 93.31 90 GLY A N 1
ATOM 642 C CA . GLY A 1 90 ? -24.791 -6.384 27.974 1.00 93.31 90 GLY A CA 1
ATOM 643 C C . GLY A 1 90 ? -25.610 -6.777 26.739 1.00 93.31 90 GLY A C 1
ATOM 644 O O . GLY A 1 90 ? -25.787 -7.968 26.491 1.00 93.31 90 GLY A O 1
ATOM 645 N N . VAL A 1 91 ? -26.090 -5.814 25.945 1.00 96.81 91 VAL A N 1
ATOM 646 C CA . VAL A 1 91 ? -26.786 -6.093 24.686 1.00 96.81 91 VAL A CA 1
ATOM 647 C C . VAL A 1 91 ? -25.758 -6.275 23.576 1.00 96.81 91 VAL A C 1
ATOM 649 O O . VAL A 1 91 ? -24.946 -5.388 23.314 1.00 96.81 91 VAL A O 1
ATOM 652 N N . SER A 1 92 ? -25.802 -7.427 22.905 1.00 96.75 92 SER A N 1
ATOM 653 C CA . SER A 1 92 ? -24.959 -7.690 21.739 1.00 96.75 92 SER A CA 1
ATOM 654 C C . SER A 1 92 ? -25.235 -6.680 20.627 1.00 96.75 92 SER A C 1
ATOM 656 O O . SER A 1 92 ? -26.396 -6.429 20.298 1.00 96.75 92 SER A O 1
ATOM 658 N N . PHE A 1 93 ? -24.182 -6.165 20.002 1.00 97.31 93 PHE A N 1
ATOM 659 C CA . PHE A 1 93 ? -24.287 -5.191 18.924 1.00 97.31 93 PHE A CA 1
ATOM 660 C C . PHE A 1 93 ? -23.977 -5.838 17.572 1.00 97.31 93 PHE A C 1
ATOM 662 O O . PHE A 1 93 ? -22.871 -6.331 17.346 1.00 97.31 93 PHE A O 1
ATOM 669 N N . ASN A 1 94 ? -24.958 -5.844 16.667 1.00 96.56 94 ASN A N 1
ATOM 670 C CA . ASN A 1 94 ? -24.796 -6.333 15.300 1.00 96.56 94 ASN A CA 1
ATOM 671 C C . ASN A 1 94 ? -24.521 -5.153 14.360 1.00 96.56 94 ASN A C 1
ATOM 673 O O . ASN A 1 94 ? -25.362 -4.267 14.211 1.00 96.56 94 ASN A O 1
ATOM 677 N N . PHE A 1 95 ? -23.381 -5.177 13.674 1.00 96.50 95 PHE A N 1
ATOM 678 C CA . PHE A 1 95 ? -22.919 -4.072 12.832 1.00 96.50 95 PHE A CA 1
ATOM 679 C C . PHE A 1 95 ? -23.815 -3.837 11.606 1.00 96.50 95 PHE A C 1
ATOM 681 O O . PHE A 1 95 ? -23.876 -2.729 11.086 1.00 96.50 95 PHE A O 1
ATOM 688 N N . SER A 1 96 ? -24.613 -4.829 11.191 1.00 95.06 96 SER A N 1
ATOM 689 C CA . SER A 1 96 ? -25.638 -4.623 10.152 1.00 95.06 96 SER A CA 1
ATOM 690 C C . SER A 1 96 ? -26.740 -3.629 10.548 1.00 95.06 96 SER A C 1
ATOM 692 O O . SER A 1 96 ? -27.486 -3.185 9.680 1.00 95.06 96 SER A O 1
ATOM 694 N N . SER A 1 97 ? -26.843 -3.268 11.834 1.00 94.94 97 SER A N 1
ATOM 695 C CA . SER A 1 97 ? -27.794 -2.268 12.337 1.00 94.94 97 SER A CA 1
ATOM 696 C C . SER A 1 97 ? -27.277 -0.824 12.298 1.00 94.94 97 SER A C 1
ATOM 698 O O . SER A 1 97 ? -28.033 0.090 12.619 1.00 94.94 97 SER A O 1
ATOM 700 N N . GLN A 1 98 ? -26.016 -0.595 11.907 1.00 95.31 98 GLN A N 1
ATOM 701 C CA . GLN A 1 98 ? -25.462 0.755 11.771 1.00 95.31 98 GLN A CA 1
ATOM 702 C C . GLN A 1 98 ? -26.227 1.564 10.710 1.00 95.31 98 GLN A C 1
ATOM 704 O O . GLN A 1 98 ? -26.547 1.052 9.637 1.00 95.31 98 GLN A O 1
ATOM 709 N N . THR A 1 99 ? -26.462 2.853 10.983 1.00 96.31 99 THR A N 1
ATOM 710 C CA . THR A 1 99 ? -27.112 3.786 10.042 1.00 96.31 99 THR A CA 1
ATOM 711 C C . THR A 1 99 ? -26.356 3.870 8.718 1.00 96.31 99 THR A C 1
ATOM 713 O O . THR A 1 99 ? -26.965 3.863 7.649 1.00 96.31 99 THR A O 1
ATOM 716 N N . THR A 1 100 ? -25.024 3.912 8.792 1.00 96.19 100 THR A N 1
ATOM 717 C CA . THR A 1 100 ? -24.139 3.751 7.637 1.00 96.19 100 THR A CA 1
ATOM 718 C C . THR A 1 100 ? -23.402 2.422 7.785 1.00 96.19 100 THR A C 1
ATOM 720 O O . THR A 1 100 ? -22.576 2.309 8.694 1.00 96.19 100 THR A O 1
ATOM 723 N N . PRO A 1 101 ? -23.660 1.424 6.921 1.00 95.94 101 PRO A N 1
ATOM 724 C CA . PRO A 1 101 ? -22.968 0.141 6.983 1.00 95.94 101 PRO A CA 1
ATOM 725 C C . PRO A 1 101 ? -21.466 0.274 6.720 1.00 95.94 101 PRO A C 1
ATOM 727 O O . PRO A 1 101 ? -21.036 1.102 5.909 1.00 95.94 101 PRO A O 1
ATOM 730 N N . ALA A 1 102 ? -20.674 -0.597 7.343 1.00 96.25 102 ALA A N 1
ATOM 731 C CA . ALA A 1 102 ? -19.277 -0.766 6.971 1.00 96.25 102 ALA A CA 1
ATOM 732 C C . ALA A 1 102 ? -19.149 -1.222 5.506 1.00 96.25 102 ALA A C 1
ATOM 734 O O . ALA A 1 102 ? -19.969 -1.985 4.988 1.00 96.25 102 ALA A O 1
ATOM 735 N N . SER A 1 103 ? -18.100 -0.766 4.825 1.00 94.88 103 SER A N 1
ATOM 736 C CA . SER A 1 103 ? -17.841 -1.106 3.425 1.00 94.88 103 SER A CA 1
ATOM 737 C C . SER A 1 103 ? -16.350 -1.261 3.158 1.00 94.88 103 SER A C 1
ATOM 739 O O . SER A 1 103 ? -15.519 -0.638 3.817 1.00 94.88 103 SER A O 1
ATOM 741 N N . ALA A 1 104 ? -16.006 -2.098 2.182 1.00 93.44 104 ALA A N 1
ATOM 742 C CA . ALA A 1 104 ? -14.642 -2.238 1.702 1.00 93.44 104 ALA A CA 1
ATOM 743 C C . ALA A 1 104 ? -14.625 -2.632 0.221 1.00 93.44 104 ALA A C 1
ATOM 745 O O . ALA A 1 104 ? -15.537 -3.312 -0.253 1.00 93.44 104 ALA A O 1
ATOM 746 N N . THR A 1 105 ? -13.586 -2.234 -0.513 1.00 88.88 105 THR A N 1
ATOM 747 C CA . THR A 1 105 ? -13.340 -2.675 -1.897 1.00 88.88 105 THR A CA 1
ATOM 748 C C . THR A 1 105 ? -11.868 -3.024 -2.100 1.00 88.88 105 THR A C 1
ATOM 750 O O . THR A 1 105 ? -11.025 -2.619 -1.302 1.00 88.88 105 THR A O 1
ATOM 753 N N . ASN A 1 106 ? -11.555 -3.782 -3.158 1.00 84.19 106 ASN A N 1
ATOM 754 C CA . ASN A 1 106 ? -10.182 -4.136 -3.553 1.00 84.19 106 ASN A CA 1
ATOM 755 C C . ASN A 1 106 ? -9.353 -4.828 -2.452 1.00 84.19 106 ASN A C 1
ATOM 757 O O . ASN A 1 106 ? -8.136 -4.661 -2.377 1.00 84.19 106 ASN A O 1
ATOM 761 N N . PHE A 1 107 ? -10.011 -5.617 -1.601 1.00 87.00 107 PHE A N 1
ATOM 762 C CA . PHE A 1 107 ? -9.386 -6.320 -0.485 1.00 87.00 107 PHE A CA 1
ATOM 763 C C . PHE A 1 107 ? -9.345 -7.840 -0.710 1.00 87.00 107 PHE A C 1
ATOM 765 O O . PHE A 1 107 ? -10.209 -8.422 -1.360 1.00 87.00 107 PHE A O 1
ATOM 772 N N . ALA A 1 108 ? -8.315 -8.463 -0.150 1.00 84.56 108 ALA A N 1
ATOM 773 C CA . ALA A 1 108 ? -8.120 -9.893 0.044 1.00 84.56 108 ALA A CA 1
ATOM 774 C C . ALA A 1 108 ? -8.786 -10.384 1.332 1.00 84.56 108 ALA A C 1
ATOM 776 O O . ALA A 1 108 ? -9.433 -11.427 1.361 1.00 84.56 108 ALA A O 1
ATOM 777 N N . SER A 1 109 ? -8.600 -9.627 2.415 1.00 86.19 109 SER A N 1
ATOM 778 C CA . SER A 1 109 ? -9.048 -9.998 3.754 1.00 86.19 109 SER A CA 1
ATOM 779 C C . SER A 1 109 ? -9.503 -8.781 4.540 1.00 86.19 109 SER A C 1
ATOM 781 O O . SER A 1 109 ? -8.946 -7.692 4.380 1.00 86.19 109 SER A O 1
ATOM 783 N N . LEU A 1 110 ? -10.448 -9.005 5.448 1.00 89.38 110 LEU A N 1
ATOM 784 C CA . LEU A 1 110 ? -10.869 -8.041 6.454 1.00 89.38 110 LEU A CA 1
ATOM 785 C C . LEU A 1 110 ? -10.510 -8.553 7.842 1.00 89.38 110 LEU A C 1
ATOM 787 O O . LEU A 1 110 ? -10.514 -9.764 8.082 1.00 89.38 110 LEU A O 1
ATOM 791 N N . LEU A 1 111 ? -10.247 -7.625 8.751 1.00 93.50 111 LEU A N 1
ATOM 792 C CA . LEU A 1 111 ? -10.110 -7.915 10.166 1.00 93.50 111 LEU A CA 1
ATOM 793 C C . LEU A 1 111 ? -10.626 -6.741 10.989 1.00 93.50 1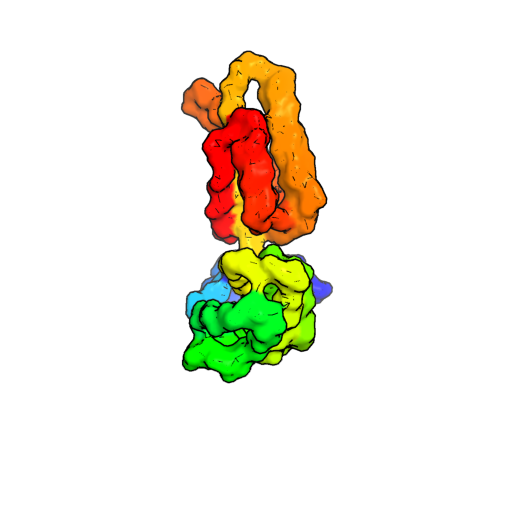11 LEU A C 1
ATOM 795 O O . LEU A 1 111 ? -10.202 -5.606 10.797 1.00 93.50 111 LEU A O 1
ATOM 799 N N . TRP A 1 112 ? -11.504 -7.047 11.931 1.00 93.75 112 TRP A N 1
ATOM 800 C CA . TRP A 1 112 ? -11.917 -6.140 12.982 1.00 93.75 112 TRP A CA 1
ATOM 801 C C . TRP A 1 112 ? -11.142 -6.413 14.268 1.00 93.75 112 TRP A C 1
ATOM 803 O O . TRP A 1 112 ? -11.048 -7.559 14.714 1.00 93.75 112 TRP A O 1
ATOM 813 N N . THR A 1 113 ? -10.656 -5.351 14.897 1.00 94.25 113 THR A N 1
ATOM 814 C CA . THR A 1 113 ? -10.128 -5.363 16.266 1.00 94.25 113 THR A CA 1
ATOM 815 C C . THR A 1 113 ? -10.907 -4.381 17.134 1.00 94.25 113 THR A C 1
ATOM 817 O O . THR A 1 113 ? -11.630 -3.524 16.621 1.00 94.25 113 THR A O 1
ATOM 820 N N . HIS A 1 114 ? -10.814 -4.529 18.456 1.00 96.81 114 HIS A N 1
ATOM 821 C CA . HIS A 1 114 ? -11.512 -3.653 19.391 1.00 96.81 114 HIS A CA 1
ATOM 822 C C . HIS A 1 114 ? -10.741 -3.439 20.688 1.00 96.81 114 HIS A C 1
ATOM 824 O O . HIS A 1 114 ? -9.944 -4.282 21.092 1.00 96.81 114 HIS A O 1
ATOM 830 N N . THR A 1 115 ? -11.032 -2.329 21.368 1.00 97.06 115 THR A N 1
ATOM 831 C CA . THR A 1 115 ? -10.486 -2.017 22.701 1.00 97.06 115 THR A CA 1
ATOM 832 C C . THR A 1 115 ? -11.315 -2.587 23.856 1.00 97.06 115 THR A C 1
ATOM 834 O O . THR A 1 115 ? -10.906 -2.492 25.010 1.00 97.06 115 THR A O 1
ATOM 837 N N . GLY A 1 116 ? -12.486 -3.158 23.556 1.00 95.38 116 GLY A N 1
ATOM 838 C CA . GLY A 1 116 ? -13.412 -3.703 24.548 1.00 95.38 116 GLY A CA 1
ATOM 839 C C . GLY A 1 116 ? -12.946 -5.021 25.173 1.00 95.38 116 GLY A C 1
ATOM 840 O O . GLY A 1 116 ? -12.054 -5.695 24.662 1.00 95.38 116 GLY A O 1
ATOM 841 N N . THR A 1 117 ? -13.595 -5.398 26.269 1.00 96.69 117 THR A N 1
ATOM 842 C CA . THR A 1 117 ? -13.356 -6.619 27.064 1.00 96.69 117 THR A CA 1
ATOM 843 C C . THR A 1 117 ? -14.177 -7.827 26.601 1.00 96.69 117 THR A C 1
ATOM 845 O O . THR A 1 117 ? -13.998 -8.934 27.111 1.00 96.69 117 THR A O 1
ATOM 848 N N . GLY A 1 118 ? -15.104 -7.608 25.668 1.00 95.56 118 GLY A N 1
ATOM 849 C CA . GLY A 1 118 ? -15.990 -8.616 25.104 1.00 95.56 118 GLY A CA 1
ATOM 850 C C . GLY A 1 118 ? -15.357 -9.459 23.999 1.00 95.56 118 GLY A C 1
ATOM 851 O O . GLY A 1 118 ? -14.140 -9.536 23.845 1.00 95.56 118 GLY A O 1
ATOM 852 N N . THR A 1 119 ? -16.214 -10.107 23.210 1.00 96.19 119 THR A N 1
ATOM 853 C CA . THR A 1 119 ? -15.799 -10.933 22.066 1.00 96.19 119 THR A CA 1
ATOM 854 C C . THR A 1 119 ? -16.475 -10.478 20.783 1.00 96.19 119 THR A C 1
ATOM 856 O O . THR A 1 119 ? -17.633 -10.058 20.788 1.00 96.19 119 THR A O 1
ATOM 859 N N . LEU A 1 120 ? -15.756 -10.584 19.666 1.00 97.31 120 LEU A N 1
ATOM 860 C CA . LEU A 1 120 ? -16.256 -10.224 18.346 1.00 97.31 120 LEU A CA 1
ATOM 861 C C . LEU A 1 120 ? -16.397 -11.470 17.470 1.00 97.31 120 LEU A C 1
ATOM 863 O O . LEU A 1 120 ? -15.410 -12.117 17.120 1.00 97.31 120 LEU A O 1
ATOM 867 N N . PHE A 1 121 ? -17.630 -11.806 17.100 1.00 94.81 121 PHE A N 1
ATOM 868 C CA . PHE A 1 121 ? -17.919 -12.916 16.198 1.00 94.81 121 PHE A CA 1
ATOM 869 C C . PHE A 1 121 ? -17.918 -12.443 14.740 1.00 94.81 121 PHE A C 1
ATOM 871 O O . PHE A 1 121 ? -18.360 -11.331 14.447 1.00 94.81 121 PHE A O 1
ATOM 878 N N . ASN A 1 122 ? -17.444 -13.291 13.820 1.00 92.19 122 ASN A N 1
ATOM 879 C CA . ASN A 1 122 ? -17.298 -12.970 12.392 1.00 92.19 122 ASN A CA 1
ATOM 880 C C . ASN A 1 122 ? -16.464 -11.701 12.121 1.00 92.19 122 ASN A C 1
ATOM 882 O O . ASN A 1 122 ? -16.776 -10.923 11.218 1.00 92.19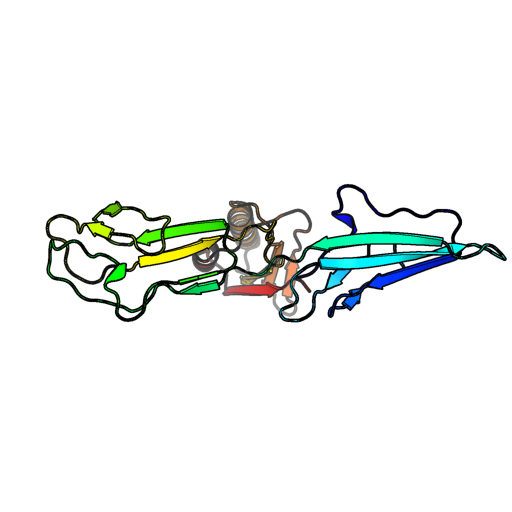 122 ASN A O 1
ATOM 886 N N . ALA A 1 123 ? -15.380 -11.507 12.882 1.00 93.38 123 ALA A N 1
ATOM 887 C CA . ALA A 1 123 ? -14.483 -10.349 12.786 1.00 93.38 123 ALA A CA 1
ATOM 888 C C . ALA A 1 123 ? -13.795 -10.178 11.413 1.00 93.38 123 ALA A C 1
ATOM 890 O O . ALA A 1 123 ? -13.162 -9.161 11.168 1.00 93.38 123 ALA A O 1
ATOM 891 N N . ASN A 1 124 ? -13.913 -11.146 10.504 1.00 91.31 124 ASN A N 1
ATOM 892 C CA . ASN A 1 124 ? -13.402 -11.081 9.132 1.00 91.31 124 ASN A CA 1
ATOM 893 C C . ASN A 1 124 ? -14.484 -10.729 8.090 1.00 91.31 124 ASN A C 1
ATOM 895 O O . ASN A 1 124 ? -14.275 -10.898 6.890 1.00 91.31 124 ASN A O 1
ATOM 899 N N . THR A 1 125 ? -15.643 -10.246 8.541 1.00 92.06 125 THR A N 1
ATOM 900 C CA . THR A 1 125 ? -16.767 -9.831 7.689 1.00 92.06 125 THR A CA 1
ATOM 901 C C . THR A 1 125 ? -17.072 -8.342 7.870 1.00 92.06 125 THR A C 1
ATOM 903 O O . THR A 1 125 ? -16.628 -7.722 8.834 1.00 92.06 125 THR A O 1
ATOM 906 N N . LEU A 1 126 ? -17.856 -7.751 6.963 1.00 94.44 126 LEU A N 1
ATOM 907 C CA . LEU A 1 126 ? -18.339 -6.367 7.111 1.00 94.44 126 LEU A CA 1
ATOM 908 C C . LEU A 1 126 ? -19.427 -6.218 8.185 1.00 94.44 126 LEU A C 1
ATOM 910 O O . LEU A 1 126 ? -19.730 -5.106 8.597 1.00 94.44 126 LEU A O 1
ATOM 914 N N . THR A 1 127 ? -20.016 -7.322 8.643 1.00 95.56 127 THR A N 1
ATOM 915 C CA . THR A 1 127 ? -21.130 -7.324 9.598 1.00 95.56 127 THR A CA 1
ATOM 916 C C . THR A 1 127 ? -20.824 -8.244 10.783 1.00 95.56 127 THR A C 1
ATOM 918 O O . THR A 1 127 ? -21.517 -9.253 10.969 1.00 95.56 127 THR A O 1
ATOM 921 N N . PRO A 1 128 ? -19.773 -7.962 11.576 1.00 96.62 128 PRO A N 1
ATOM 922 C CA . PRO A 1 128 ? -19.509 -8.732 12.780 1.00 96.62 128 PRO A CA 1
ATOM 923 C C . PRO A 1 128 ? -20.597 -8.487 13.837 1.00 96.62 128 PRO A C 1
ATOM 925 O O . PRO A 1 128 ? -21.431 -7.583 13.734 1.00 96.62 128 PRO A O 1
ATOM 928 N N . THR A 1 129 ? -20.598 -9.313 14.880 1.00 97.38 129 THR A N 1
ATOM 929 C CA . THR A 1 129 ? -21.450 -9.109 16.060 1.00 97.38 129 THR A CA 1
ATOM 930 C C . THR A 1 129 ? -20.588 -9.087 17.308 1.00 97.38 129 THR A C 1
ATOM 932 O O . THR A 1 129 ? -19.861 -10.045 17.577 1.00 97.38 129 THR A O 1
ATOM 935 N N . TYR A 1 130 ? -20.660 -7.989 18.055 1.00 97.69 130 TYR A N 1
ATOM 936 C CA . TYR A 1 130 ? -19.938 -7.811 19.306 1.00 97.69 130 TYR A CA 1
ATOM 937 C C . TYR A 1 130 ? -20.795 -8.247 20.494 1.00 97.69 130 TYR A C 1
ATOM 939 O O . TYR A 1 130 ? -21.958 -7.855 20.604 1.00 97.69 130 TYR A O 1
ATOM 947 N N . PHE A 1 131 ? -20.208 -9.028 21.396 1.00 97.06 131 PHE A N 1
ATOM 948 C CA . PHE A 1 131 ? -20.796 -9.446 22.665 1.00 97.06 131 PHE A CA 1
ATOM 949 C C . PHE A 1 131 ? -20.016 -8.780 23.805 1.00 97.06 131 PHE A C 1
ATOM 951 O O . PHE A 1 131 ? -18.909 -9.243 24.101 1.00 97.06 131 PHE A O 1
ATOM 958 N N . PRO A 1 132 ? -20.558 -7.707 24.421 1.00 97.31 132 PRO A N 1
ATOM 959 C CA . PRO A 1 132 ? -19.885 -6.985 25.496 1.00 97.31 132 PRO A CA 1
ATOM 960 C C . PRO A 1 132 ? -19.489 -7.877 26.673 1.00 97.31 132 PRO A C 1
ATOM 962 O O . PRO A 1 132 ? -20.192 -8.833 27.012 1.00 97.31 132 PRO A O 1
ATOM 965 N N . GLY A 1 133 ? -18.376 -7.536 27.321 1.00 96.25 133 GLY A N 1
ATOM 966 C CA . GLY A 1 133 ? -17.933 -8.215 28.538 1.00 96.25 133 GLY A CA 1
ATOM 967 C C . GLY A 1 133 ? -18.889 -7.976 29.722 1.00 96.25 133 GLY A C 1
ATOM 968 O O . GLY A 1 133 ? -19.615 -6.975 29.746 1.00 96.25 133 GLY A O 1
ATOM 969 N N . PRO A 1 134 ? -18.910 -8.854 30.745 1.00 95.56 134 PRO A N 1
ATOM 970 C CA . PRO A 1 134 ? -19.721 -8.636 31.941 1.00 95.56 134 PRO A CA 1
ATOM 971 C C . PRO A 1 134 ? -19.387 -7.300 32.614 1.00 95.56 134 PRO A C 1
ATOM 973 O O . PRO A 1 134 ? -18.239 -7.047 32.968 1.00 95.56 134 PRO A O 1
ATOM 976 N N . GLY A 1 135 ? -20.397 -6.452 32.814 1.00 93.88 135 GLY A N 1
ATOM 977 C CA . GLY A 1 135 ? -20.213 -5.147 33.452 1.00 93.88 135 GLY A CA 1
ATOM 978 C C . GLY A 1 135 ? -19.554 -4.081 32.567 1.00 93.88 135 GLY A C 1
ATOM 979 O O . GLY A 1 135 ? -19.316 -2.982 33.058 1.00 93.88 135 GLY A O 1
ATOM 980 N N . GLU A 1 136 ? -19.294 -4.356 31.285 1.00 96.00 136 GLU A N 1
ATOM 981 C CA . GLU A 1 136 ? -18.679 -3.389 30.371 1.00 96.00 136 GLU A CA 1
ATOM 982 C C . GLU A 1 136 ? -19.558 -2.139 30.194 1.00 96.00 136 GLU A C 1
ATOM 984 O O . GLU A 1 136 ? -20.764 -2.231 29.958 1.00 96.00 136 GLU A O 1
ATOM 989 N N . THR A 1 137 ? -18.944 -0.962 30.329 1.00 94.94 137 THR A N 1
ATOM 990 C CA . THR A 1 137 ? -19.571 0.357 30.156 1.00 94.94 137 THR A CA 1
ATOM 991 C C . THR A 1 137 ? -18.561 1.338 29.570 1.00 94.94 137 THR A C 1
ATOM 993 O O . THR A 1 137 ? -17.364 1.189 29.808 1.00 94.94 137 THR A O 1
ATOM 996 N N . GLY A 1 138 ? -19.037 2.387 28.899 1.00 94.25 138 GLY A N 1
ATOM 997 C CA . GLY A 1 138 ? -18.186 3.403 28.274 1.00 94.25 138 GLY A CA 1
ATOM 998 C C . GLY A 1 138 ? -17.969 3.152 26.781 1.00 94.25 138 GLY A C 1
ATOM 999 O O . GLY A 1 138 ? -18.660 2.338 26.173 1.00 94.25 138 GLY A O 1
ATOM 1000 N N . THR A 1 139 ? -17.035 3.892 26.185 1.00 96.00 139 THR A N 1
ATOM 1001 C CA . THR A 1 139 ? -16.763 3.834 24.743 1.00 96.00 139 THR A CA 1
ATOM 1002 C C . THR A 1 139 ? -15.848 2.663 24.399 1.00 96.00 139 THR A C 1
ATOM 1004 O O . THR A 1 139 ? -14.763 2.535 24.964 1.00 96.00 139 THR A O 1
ATOM 1007 N N . VAL A 1 140 ? -16.257 1.856 23.420 1.00 96.44 140 VAL A N 1
ATOM 1008 C CA . VAL A 1 140 ? -15.420 0.831 22.786 1.00 96.44 140 VAL A CA 1
ATOM 1009 C C . VAL A 1 140 ? -15.088 1.289 21.371 1.00 96.44 140 VAL A C 1
ATOM 1011 O O . VAL A 1 140 ? -15.989 1.618 20.602 1.00 96.44 140 VAL A O 1
ATOM 1014 N N . THR A 1 141 ? -13.804 1.293 21.020 1.00 96.56 141 THR A N 1
ATOM 1015 C CA . THR A 1 141 ? -13.345 1.637 19.670 1.00 96.56 141 THR A CA 1
ATOM 1016 C C . THR A 1 141 ? -13.146 0.360 18.872 1.00 96.56 141 THR A C 1
ATOM 1018 O O . THR A 1 141 ? -12.456 -0.550 19.337 1.00 96.56 141 THR A O 1
ATOM 1021 N N . PHE A 1 142 ? -13.720 0.308 17.671 1.00 96.38 142 PHE A N 1
ATOM 1022 C CA . PHE A 1 142 ? -13.537 -0.780 16.713 1.00 96.38 142 PHE A CA 1
ATOM 1023 C C . PHE A 1 142 ? -12.734 -0.296 15.510 1.00 96.38 142 PHE A C 1
ATOM 1025 O O . PHE A 1 142 ? -13.024 0.761 14.952 1.00 96.38 142 PHE A O 1
ATOM 1032 N N . THR A 1 143 ? -11.766 -1.098 15.078 1.00 93.56 143 THR A N 1
ATOM 1033 C CA . THR A 1 143 ? -10.911 -0.794 13.929 1.00 93.56 143 THR A CA 1
ATOM 1034 C C . THR A 1 143 ? -11.116 -1.854 12.859 1.00 93.56 143 THR A C 1
ATOM 1036 O O . THR A 1 143 ? -10.855 -3.028 13.108 1.00 93.56 143 THR A O 1
ATOM 1039 N N . LEU A 1 144 ? -11.571 -1.445 11.671 1.00 94.75 144 LEU A N 1
ATOM 1040 C CA . LEU A 1 144 ? -11.656 -2.306 10.491 1.00 94.75 144 LEU A CA 1
ATOM 1041 C C . LEU A 1 144 ? -10.416 -2.122 9.617 1.00 94.75 144 LEU A C 1
ATOM 1043 O O . LEU A 1 144 ? -10.179 -1.043 9.075 1.00 94.75 144 LEU A O 1
ATOM 1047 N N . THR A 1 145 ? -9.670 -3.201 9.420 1.00 90.38 145 THR A N 1
ATOM 1048 C CA . THR A 1 145 ? -8.520 -3.262 8.520 1.00 90.38 145 THR A CA 1
ATOM 1049 C C . THR A 1 145 ? -8.869 -4.079 7.280 1.00 90.38 145 THR A C 1
ATOM 1051 O O . THR A 1 145 ? -9.384 -5.192 7.387 1.00 90.38 145 THR A O 1
ATOM 1054 N N . ALA A 1 146 ? -8.562 -3.542 6.097 1.00 87.62 146 ALA A N 1
ATOM 1055 C CA . ALA A 1 146 ? -8.680 -4.240 4.820 1.00 87.62 146 ALA A CA 1
ATOM 1056 C C . ALA A 1 146 ? -7.297 -4.398 4.177 1.00 87.62 146 ALA A C 1
ATOM 1058 O O . ALA A 1 146 ? -6.634 -3.407 3.880 1.00 87.62 146 ALA A O 1
ATOM 1059 N N . ASN A 1 147 ? -6.882 -5.640 3.924 1.00 82.12 147 ASN A N 1
ATOM 1060 C CA . ASN A 1 147 ? -5.607 -5.945 3.267 1.00 82.12 147 ASN A CA 1
ATOM 1061 C C . ASN A 1 147 ? -5.862 -6.293 1.801 1.00 82.12 147 ASN A C 1
ATOM 1063 O O . ASN A 1 147 ? -6.817 -7.008 1.524 1.00 82.12 147 ASN A O 1
ATOM 1067 N N . GLY A 1 148 ? -5.040 -5.808 0.866 1.00 76.69 148 GLY A N 1
ATOM 1068 C CA . GLY A 1 148 ? -5.201 -6.035 -0.580 1.00 76.69 148 GLY A CA 1
ATOM 1069 C C . GLY A 1 148 ? -4.604 -7.351 -1.090 1.00 76.69 148 GLY A C 1
ATOM 1070 O O . GLY A 1 148 ? -3.796 -7.972 -0.413 1.00 76.69 148 GLY A O 1
ATOM 1071 N N . ASN A 1 149 ? -4.985 -7.751 -2.312 1.00 62.09 149 ASN A N 1
ATOM 1072 C CA . ASN A 1 149 ? -4.485 -8.959 -3.004 1.00 62.09 149 ASN A CA 1
ATOM 1073 C C . ASN A 1 149 ? -3.121 -8.772 -3.700 1.00 62.09 149 ASN A C 1
ATOM 1075 O O . ASN A 1 149 ? -2.550 -9.732 -4.212 1.00 62.09 149 ASN A O 1
ATOM 1079 N N . GLY A 1 150 ? -2.620 -7.539 -3.797 1.00 56.69 150 GLY A N 1
ATOM 1080 C CA . GLY A 1 150 ? -1.329 -7.267 -4.427 1.00 56.69 150 GLY A CA 1
ATOM 1081 C C . GLY A 1 150 ? -0.160 -7.638 -3.518 1.00 56.69 150 GLY A C 1
ATOM 1082 O O . GLY A 1 150 ? -0.292 -7.600 -2.296 1.00 56.69 150 GLY A O 1
ATOM 1083 N N . SER A 1 151 ? 1.016 -7.879 -4.110 1.00 49.75 151 SER A N 1
ATOM 1084 C CA . SER A 1 151 ? 2.313 -7.723 -3.428 1.00 49.75 151 SER A CA 1
ATOM 1085 C C . SER A 1 151 ? 2.536 -6.235 -3.129 1.00 49.75 151 SER A C 1
ATOM 1087 O O . SER A 1 151 ? 3.446 -5.600 -3.662 1.00 49.75 151 SER A O 1
ATOM 1089 N N . TRP A 1 152 ? 1.619 -5.669 -2.344 1.00 46.31 152 TRP A N 1
ATOM 1090 C CA . TRP A 1 152 ? 1.574 -4.299 -1.879 1.00 46.31 152 TRP A CA 1
ATOM 1091 C C . TRP A 1 152 ? 2.789 -4.093 -0.988 1.00 46.31 152 TRP A C 1
ATOM 1093 O O . TRP A 1 152 ? 2.736 -4.268 0.225 1.00 46.31 152 TRP A O 1
ATOM 1103 N N . GLN A 1 153 ? 3.910 -3.737 -1.601 1.00 49.56 153 GLN A N 1
ATOM 1104 C CA . GLN A 1 153 ? 4.905 -2.968 -0.889 1.00 49.56 153 GLN A CA 1
ATOM 1105 C C . GLN A 1 153 ? 4.388 -1.529 -0.915 1.00 49.56 153 GLN A C 1
ATOM 1107 O O . GLN A 1 153 ? 4.373 -0.925 -1.994 1.00 49.56 153 GLN A O 1
ATOM 1112 N N . PRO A 1 154 ? 3.907 -0.970 0.217 1.00 50.66 154 PRO A N 1
ATOM 1113 C CA . PRO A 1 154 ? 3.757 0.475 0.302 1.00 50.66 154 PRO A CA 1
ATOM 1114 C C . PRO A 1 154 ? 5.071 1.117 -0.170 1.00 50.66 154 PRO A C 1
ATOM 1116 O O . PRO A 1 154 ? 6.133 0.499 -0.034 1.00 50.66 154 PRO A O 1
ATOM 1119 N N . PRO A 1 155 ? 5.021 2.310 -0.792 1.00 51.91 155 PRO A N 1
ATOM 1120 C CA . PRO A 1 155 ? 6.233 2.951 -1.288 1.00 51.91 155 PRO A CA 1
ATOM 1121 C C . PRO A 1 155 ? 7.236 2.984 -0.145 1.00 51.91 155 PRO A C 1
ATOM 1123 O O . PRO A 1 155 ? 6.865 3.470 0.921 1.00 51.91 155 PRO A O 1
ATOM 1126 N N . ALA A 1 156 ? 8.445 2.456 -0.358 1.00 58.34 156 ALA A N 1
ATOM 1127 C CA . ALA A 1 156 ? 9.488 2.486 0.656 1.00 58.34 156 ALA A CA 1
ATOM 1128 C C . ALA A 1 156 ? 9.573 3.918 1.191 1.00 58.34 156 ALA A C 1
ATOM 1130 O O . ALA A 1 156 ? 9.854 4.868 0.457 1.00 58.34 156 ALA A O 1
ATOM 1131 N N . ARG A 1 157 ? 9.205 4.122 2.450 1.00 77.56 157 ARG A N 1
ATOM 1132 C CA . ARG A 1 157 ? 9.361 5.425 3.082 1.00 77.56 157 ARG A CA 1
ATOM 1133 C C . ARG A 1 157 ? 10.796 5.516 3.561 1.00 77.56 157 ARG A C 1
ATOM 1135 O O . ARG A 1 157 ? 11.455 4.511 3.818 1.00 77.56 157 ARG A O 1
ATOM 1142 N N . ILE A 1 158 ? 11.289 6.736 3.666 1.00 81.19 158 ILE A N 1
ATOM 1143 C CA . ILE A 1 158 ? 12.529 7.033 4.362 1.00 81.19 158 ILE A CA 1
ATOM 1144 C C . ILE A 1 158 ? 12.143 7.776 5.630 1.00 81.19 158 ILE A C 1
ATOM 1146 O O . ILE A 1 158 ? 11.603 8.884 5.559 1.00 81.19 158 ILE A O 1
ATOM 1150 N N . ALA A 1 159 ? 12.420 7.168 6.781 1.00 88.12 159 ALA A N 1
ATOM 1151 C CA . ALA A 1 159 ? 12.422 7.881 8.049 1.00 88.12 159 ALA A CA 1
ATOM 1152 C C . ALA A 1 159 ? 13.754 8.617 8.220 1.00 88.12 159 ALA A C 1
ATOM 1154 O O . ALA A 1 159 ? 14.824 8.010 8.205 1.00 88.12 159 ALA A O 1
ATOM 1155 N N . LYS A 1 160 ? 13.682 9.932 8.409 1.00 91.56 160 LYS A N 1
ATOM 1156 C CA . LYS A 1 160 ? 14.794 10.761 8.866 1.00 91.56 160 LYS A CA 1
ATOM 1157 C C . LYS A 1 160 ? 14.629 10.981 10.361 1.00 91.56 160 LYS A C 1
ATOM 1159 O O . LYS A 1 160 ? 13.732 11.714 10.781 1.00 91.56 160 LYS A O 1
ATOM 1164 N N . VAL A 1 161 ? 15.472 10.335 11.160 1.00 91.69 161 VAL A N 1
ATOM 1165 C CA . VAL A 1 161 ? 15.476 10.520 12.618 1.00 91.69 161 VAL A CA 1
ATOM 1166 C C . VAL A 1 161 ? 16.475 11.614 12.959 1.00 91.69 161 VAL A C 1
ATOM 1168 O O . VAL A 1 161 ? 17.669 11.471 12.698 1.00 91.69 161 VAL A O 1
ATOM 1171 N N . ILE A 1 162 ? 15.989 12.721 13.513 1.00 90.62 162 ILE A N 1
ATOM 1172 C CA . ILE A 1 162 ? 16.820 13.859 13.907 1.00 90.62 162 ILE A CA 1
ATOM 1173 C C . ILE A 1 162 ? 17.244 13.661 15.362 1.00 90.62 162 ILE A C 1
ATOM 1175 O O . ILE A 1 162 ? 16.399 13.535 16.248 1.00 90.62 162 ILE A O 1
ATOM 1179 N N . ILE A 1 163 ? 18.555 13.623 15.601 1.00 90.38 163 ILE A N 1
ATOM 1180 C CA . ILE A 1 163 ? 19.167 13.360 16.905 1.00 90.38 163 ILE A CA 1
ATOM 1181 C C . ILE A 1 163 ? 20.000 14.574 17.333 1.00 90.38 163 ILE A C 1
ATOM 1183 O O . ILE A 1 163 ? 20.894 15.035 16.617 1.00 90.38 163 ILE A O 1
ATOM 1187 N N . SER A 1 164 ? 19.724 15.065 18.537 1.00 87.75 164 SER A N 1
ATOM 1188 C CA . SER A 1 164 ? 20.474 16.129 19.206 1.00 87.75 164 SER A CA 1
ATOM 1189 C C . SER A 1 164 ? 21.788 15.621 19.790 1.00 87.75 164 SER A C 1
ATOM 1191 O O . SER A 1 164 ? 21.863 14.560 20.420 1.00 87.75 164 SER A O 1
ATOM 1193 N N . ARG A 1 165 ? 22.836 16.431 19.641 1.00 85.06 165 ARG A N 1
ATOM 1194 C CA . ARG A 1 165 ? 24.138 16.155 20.242 1.00 85.06 165 ARG A CA 1
ATOM 1195 C C . ARG A 1 165 ? 24.134 16.513 21.730 1.00 85.06 165 ARG A C 1
ATOM 1197 O O . ARG A 1 165 ? 23.837 17.649 22.093 1.00 85.06 165 ARG A O 1
ATOM 1204 N N . SER A 1 166 ? 24.523 15.571 22.584 1.00 83.56 166 SER A N 1
ATOM 1205 C CA . SER A 1 166 ? 24.706 15.794 24.027 1.00 83.56 166 SER A CA 1
ATOM 1206 C C . SER A 1 166 ? 26.008 16.527 24.358 1.00 83.56 166 SER A C 1
ATOM 1208 O O . SER A 1 166 ? 26.120 17.149 25.411 1.00 83.56 166 SER A O 1
ATOM 1210 N N . GLY A 1 167 ? 26.991 16.467 23.452 1.00 79.25 167 GLY A N 1
ATOM 1211 C CA . GLY A 1 167 ? 28.344 16.979 23.674 1.00 79.25 167 GLY A CA 1
ATOM 1212 C C . GLY A 1 167 ? 29.303 15.933 24.247 1.00 79.25 167 GLY A C 1
ATOM 1213 O O . GLY A 1 167 ? 30.507 16.178 24.244 1.00 79.25 167 GLY A O 1
ATOM 1214 N N . ASP A 1 168 ? 28.794 14.766 24.651 1.00 86.00 168 ASP A N 1
ATOM 1215 C CA . ASP A 1 168 ? 29.580 13.595 25.032 1.00 86.00 168 ASP A CA 1
ATOM 1216 C C . ASP A 1 168 ? 29.510 12.514 23.943 1.00 86.00 168 ASP A C 1
ATOM 1218 O O . ASP A 1 168 ? 28.440 12.026 23.579 1.00 86.00 168 ASP A O 1
ATOM 1222 N N . GLY A 1 169 ? 30.675 12.118 23.428 1.00 82.19 169 GLY A N 1
ATOM 1223 C CA . GLY A 1 169 ? 30.767 11.186 22.304 1.00 82.19 169 GLY A CA 1
ATOM 1224 C C . GLY A 1 169 ? 30.272 9.776 22.628 1.00 82.19 169 GLY A C 1
ATOM 1225 O O . GLY A 1 169 ? 29.759 9.103 21.737 1.00 82.19 169 GLY A O 1
ATOM 1226 N N . LEU A 1 170 ? 30.391 9.331 23.885 1.00 86.19 170 LEU A N 1
ATOM 1227 C CA . LEU A 1 170 ? 29.911 8.010 24.302 1.00 86.19 170 LEU A CA 1
ATOM 1228 C C . LEU A 1 170 ? 28.386 7.980 24.385 1.00 86.19 170 LEU A C 1
ATOM 1230 O O . LEU A 1 170 ? 27.759 7.079 23.830 1.00 86.19 170 LEU A O 1
ATOM 1234 N N . THR A 1 171 ? 27.795 8.998 25.008 1.00 85.88 171 THR A N 1
ATOM 1235 C CA . THR A 1 171 ? 26.341 9.172 25.075 1.00 85.88 171 THR A CA 1
ATOM 1236 C C . THR A 1 171 ? 25.732 9.305 23.677 1.00 85.88 171 THR A C 1
ATOM 1238 O O . THR A 1 171 ? 24.722 8.669 23.378 1.00 85.88 171 THR A O 1
ATOM 1241 N N . ASP A 1 172 ? 26.357 10.081 22.787 1.00 85.44 172 ASP A N 1
ATOM 1242 C CA . ASP A 1 172 ? 25.878 10.254 21.411 1.00 85.44 172 ASP A CA 1
ATOM 1243 C C . ASP A 1 172 ? 25.945 8.938 20.614 1.00 85.44 172 ASP A C 1
ATOM 1245 O O . ASP A 1 172 ? 24.999 8.599 19.900 1.00 85.44 172 ASP A O 1
ATOM 1249 N N . ALA A 1 173 ? 27.019 8.155 20.777 1.00 85.94 173 ALA A N 1
ATOM 1250 C CA . ALA A 1 173 ? 27.151 6.843 20.144 1.00 85.94 173 ALA A CA 1
ATOM 1251 C C . ALA A 1 173 ? 26.113 5.833 20.664 1.00 85.94 173 ALA A C 1
ATOM 1253 O O . ALA A 1 173 ? 25.542 5.079 19.876 1.00 85.94 173 ALA A O 1
ATOM 1254 N N . GLN A 1 174 ? 25.836 5.837 21.972 1.00 89.88 174 GLN A N 1
ATOM 1255 C CA . GLN A 1 174 ? 24.802 4.990 22.573 1.00 89.88 174 GLN A CA 1
ATOM 1256 C C . GLN A 1 174 ? 23.410 5.334 22.037 1.00 89.88 174 GLN A C 1
ATOM 1258 O O . GLN A 1 174 ? 22.701 4.436 21.592 1.00 89.88 174 GLN A O 1
ATOM 1263 N N . ARG A 1 175 ? 23.055 6.625 21.976 1.00 89.31 175 ARG A N 1
ATOM 1264 C CA . ARG A 1 175 ? 21.769 7.084 21.421 1.00 89.31 175 ARG A CA 1
ATOM 1265 C C . ARG A 1 175 ? 21.569 6.632 19.979 1.00 89.31 175 ARG A C 1
ATOM 1267 O O . ARG A 1 175 ? 20.523 6.085 19.651 1.00 89.31 175 ARG A O 1
ATOM 1274 N N . VAL A 1 176 ? 22.581 6.822 19.129 1.00 90.25 176 VAL A N 1
ATOM 1275 C CA . VAL A 1 176 ? 22.543 6.355 17.733 1.00 90.25 176 VAL A CA 1
ATOM 1276 C C . VAL A 1 176 ? 22.369 4.835 17.668 1.00 90.25 176 VAL A C 1
ATOM 1278 O O . VAL A 1 176 ? 21.575 4.348 16.866 1.00 90.25 176 VAL A O 1
ATOM 1281 N N . GLY A 1 177 ? 23.067 4.088 18.527 1.00 91.06 177 GLY A N 1
ATOM 1282 C CA . GLY A 1 177 ? 22.955 2.632 18.603 1.00 91.06 177 GLY A CA 1
ATOM 1283 C C . GLY A 1 177 ? 21.579 2.139 19.061 1.00 91.06 177 GLY A C 1
ATOM 1284 O O . GLY A 1 177 ? 21.083 1.150 18.527 1.00 91.06 177 GLY A O 1
ATOM 1285 N N . ASP A 1 178 ? 20.944 2.817 20.015 1.00 92.69 178 ASP A N 1
ATOM 1286 C CA . ASP A 1 178 ? 19.613 2.448 20.502 1.00 92.69 178 ASP A CA 1
ATOM 1287 C C . ASP A 1 178 ? 18.522 2.770 19.475 1.00 92.69 178 ASP A C 1
ATOM 1289 O O . ASP A 1 178 ? 17.656 1.930 19.229 1.00 92.69 178 ASP A O 1
ATOM 1293 N N . VAL A 1 179 ? 18.614 3.924 18.801 1.00 92.62 179 VAL A N 1
ATOM 1294 C CA . VAL A 1 179 ? 17.738 4.258 17.665 1.00 92.62 179 VAL A CA 1
ATOM 1295 C C . VAL A 1 179 ? 17.911 3.227 16.546 1.00 92.62 179 VAL A C 1
ATOM 1297 O O . VAL A 1 179 ? 16.920 2.693 16.059 1.00 92.62 179 VAL A O 1
ATOM 1300 N N . HIS A 1 180 ? 19.148 2.888 16.164 1.00 93.56 180 HIS A N 1
ATOM 1301 C CA . HIS A 1 180 ? 19.422 1.862 15.146 1.00 93.56 180 HIS A CA 1
ATOM 1302 C C . HIS A 1 180 ? 18.823 0.505 15.505 1.00 93.56 180 HIS A C 1
ATOM 1304 O O . HIS A 1 180 ? 18.118 -0.089 14.692 1.00 93.56 180 HIS A O 1
ATOM 1310 N N . ARG A 1 181 ? 19.038 0.041 16.740 1.00 91.50 181 ARG A N 1
ATOM 1311 C CA . ARG A 1 181 ? 18.500 -1.238 17.214 1.00 91.50 181 ARG A CA 1
ATOM 1312 C C . ARG A 1 181 ? 16.975 -1.260 17.165 1.00 91.50 181 ARG A C 1
ATOM 1314 O O . ARG A 1 181 ? 16.405 -2.272 16.769 1.00 91.50 181 ARG A O 1
ATOM 1321 N N . LEU A 1 182 ? 16.331 -0.160 17.555 1.00 90.81 182 LEU A N 1
ATOM 1322 C CA . LEU A 1 182 ? 14.880 -0.038 17.527 1.00 90.81 182 LEU A CA 1
ATOM 1323 C C . LEU A 1 182 ? 14.344 -0.046 16.089 1.00 90.81 182 LEU A C 1
ATOM 1325 O O . LEU A 1 182 ? 13.438 -0.815 15.785 1.00 90.81 182 LEU A O 1
ATOM 1329 N N . MET A 1 183 ? 14.958 0.716 15.182 1.00 87.38 183 MET A N 1
ATOM 1330 C CA . MET A 1 183 ? 14.589 0.734 13.760 1.00 87.38 183 MET A CA 1
ATOM 1331 C C . MET A 1 183 ? 14.734 -0.650 13.113 1.00 87.38 183 MET A C 1
ATOM 1333 O O . MET A 1 183 ? 13.864 -1.083 12.365 1.00 87.38 183 MET A O 1
ATOM 1337 N N . CYS A 1 184 ? 15.789 -1.388 13.448 1.00 84.62 184 CYS A N 1
ATOM 1338 C CA . CYS A 1 184 ? 16.029 -2.735 12.928 1.00 84.62 184 CYS A CA 1
ATOM 1339 C C . CYS A 1 184 ? 15.224 -3.838 13.641 1.00 84.62 184 CYS A C 1
ATOM 1341 O O . CYS A 1 184 ? 15.319 -5.001 13.250 1.00 84.62 184 CYS A O 1
ATOM 1343 N N . SER A 1 185 ? 14.455 -3.516 14.68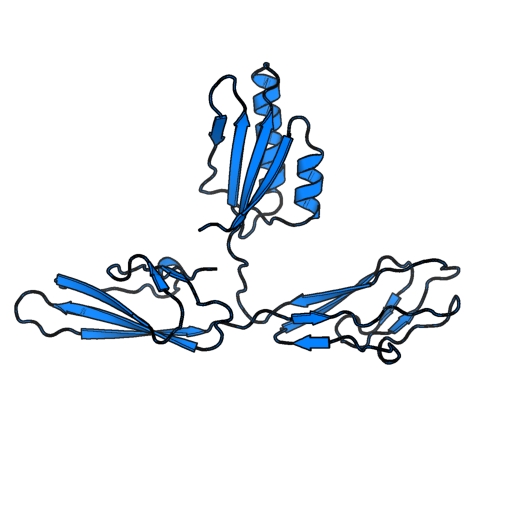9 1.00 84.44 185 SER A N 1
ATOM 1344 C CA . SER A 1 185 ? 13.705 -4.517 15.466 1.00 84.44 185 SER A CA 1
ATOM 1345 C C . SER A 1 185 ? 12.566 -5.166 14.674 1.00 84.44 185 SER A C 1
ATOM 1347 O O . SER A 1 185 ? 12.197 -6.307 14.951 1.00 84.44 185 SER A O 1
ATOM 1349 N N . GLN A 1 186 ? 12.061 -4.466 13.656 1.00 73.25 186 GLN A N 1
ATOM 1350 C CA . GLN A 1 186 ? 11.035 -4.949 12.740 1.00 73.25 186 GLN A CA 1
ATOM 1351 C C . GLN A 1 186 ? 11.473 -4.721 11.285 1.00 73.25 186 GLN A C 1
ATOM 1353 O O . GLN A 1 186 ? 11.150 -3.684 10.705 1.00 73.25 186 GLN A O 1
ATOM 1358 N N . PRO A 1 187 ? 12.220 -5.658 10.672 1.00 71.88 187 PRO A N 1
ATOM 1359 C CA . PRO A 1 187 ? 12.619 -5.552 9.269 1.00 71.88 187 PRO A CA 1
ATOM 1360 C C . PRO A 1 187 ? 11.401 -5.384 8.352 1.00 71.88 187 PRO A C 1
ATOM 1362 O O . PRO A 1 187 ? 10.355 -5.990 8.587 1.00 71.88 187 PRO A O 1
ATOM 1365 N N . GLY A 1 188 ? 11.526 -4.573 7.303 1.00 68.94 188 GLY A N 1
ATOM 1366 C CA . GLY A 1 188 ? 10.376 -4.174 6.495 1.00 68.94 188 GLY A CA 1
ATOM 1367 C C . GLY A 1 188 ? 10.733 -3.495 5.177 1.00 68.94 188 GLY A C 1
ATOM 1368 O O . GLY A 1 188 ? 11.881 -3.540 4.744 1.00 68.94 188 GLY A O 1
ATOM 1369 N N . PRO A 1 189 ? 9.751 -2.898 4.487 1.00 64.94 189 PRO A N 1
ATOM 1370 C CA . PRO A 1 189 ? 9.967 -2.265 3.189 1.00 64.94 189 PRO A CA 1
ATOM 1371 C C . PRO A 1 189 ? 10.566 -0.850 3.283 1.00 64.94 189 PRO A C 1
ATOM 1373 O O . PRO A 1 189 ? 10.999 -0.312 2.263 1.00 64.94 189 PRO A O 1
ATOM 1376 N N . ASP A 1 190 ? 10.575 -0.227 4.465 1.00 82.12 190 ASP A N 1
ATOM 1377 C CA . ASP A 1 190 ? 11.020 1.149 4.661 1.00 82.12 190 ASP A CA 1
ATOM 1378 C C . ASP A 1 190 ? 12.530 1.223 4.939 1.00 82.12 190 ASP A C 1
ATOM 1380 O O . ASP A 1 190 ? 13.165 0.295 5.447 1.00 82.12 190 ASP A O 1
ATOM 1384 N N . ARG A 1 191 ? 13.117 2.368 4.603 1.00 85.75 191 ARG A N 1
ATOM 1385 C CA . ARG A 1 191 ? 14.519 2.710 4.858 1.00 85.75 191 ARG A CA 1
ATOM 1386 C C . ARG A 1 191 ? 14.595 3.829 5.886 1.00 85.75 191 ARG A C 1
ATOM 1388 O O . ARG A 1 191 ? 13.606 4.498 6.192 1.00 85.75 191 ARG A O 1
ATOM 1395 N N . PHE A 1 192 ? 15.791 4.085 6.392 1.00 89.75 192 PHE A N 1
ATOM 1396 C CA . PHE A 1 192 ? 16.008 5.189 7.310 1.00 89.75 192 PHE A CA 1
ATOM 1397 C C . PHE A 1 192 ? 17.411 5.773 7.207 1.00 89.75 192 PHE A C 1
ATOM 1399 O O . PHE A 1 192 ? 18.358 5.114 6.778 1.00 89.75 192 PHE A O 1
ATOM 1406 N N . CYS A 1 193 ? 17.529 7.029 7.616 1.00 89.25 193 CYS A N 1
ATOM 1407 C CA . CYS A 1 193 ? 18.801 7.681 7.870 1.00 89.25 193 CYS A CA 1
ATOM 1408 C C . CYS A 1 193 ? 18.702 8.516 9.144 1.00 89.25 193 CYS A C 1
ATOM 1410 O O . CYS A 1 193 ? 17.613 8.922 9.570 1.00 89.25 193 CYS A O 1
ATOM 1412 N N . PHE A 1 194 ? 19.847 8.769 9.767 1.00 94.06 194 PHE A N 1
ATOM 1413 C CA . PHE A 1 194 ? 19.910 9.614 10.953 1.00 94.06 194 PHE A CA 1
ATOM 1414 C C . PHE A 1 194 ? 20.540 10.946 10.606 1.00 94.06 194 PHE A C 1
ATOM 1416 O O . PHE A 1 194 ? 21.528 11.003 9.880 1.00 94.06 194 PHE A O 1
ATOM 1423 N N . ILE A 1 195 ? 19.976 12.014 11.153 1.00 90.94 195 ILE A N 1
ATOM 1424 C CA . ILE A 1 195 ? 20.512 13.363 11.053 1.00 90.94 195 ILE A CA 1
ATOM 1425 C C . ILE A 1 195 ? 20.973 13.764 12.446 1.00 90.94 195 ILE A C 1
ATOM 1427 O O . ILE A 1 195 ? 20.159 14.044 13.321 1.00 90.94 195 ILE A O 1
ATOM 1431 N N . VAL A 1 196 ? 22.284 13.795 12.660 1.00 88.94 196 VAL A N 1
ATOM 1432 C CA . VAL A 1 196 ? 22.872 14.249 13.921 1.00 88.94 196 VAL A CA 1
ATOM 1433 C C . VAL A 1 196 ? 23.141 15.748 13.825 1.00 88.94 196 VAL A C 1
ATOM 1435 O O . VAL A 1 196 ? 23.962 16.199 13.021 1.00 88.94 196 VAL A O 1
ATOM 1438 N N . MET A 1 197 ? 22.451 16.533 14.650 1.00 84.00 197 MET A N 1
ATOM 1439 C CA . MET A 1 197 ? 22.564 17.991 14.663 1.00 84.00 197 MET A CA 1
ATOM 1440 C C . MET A 1 197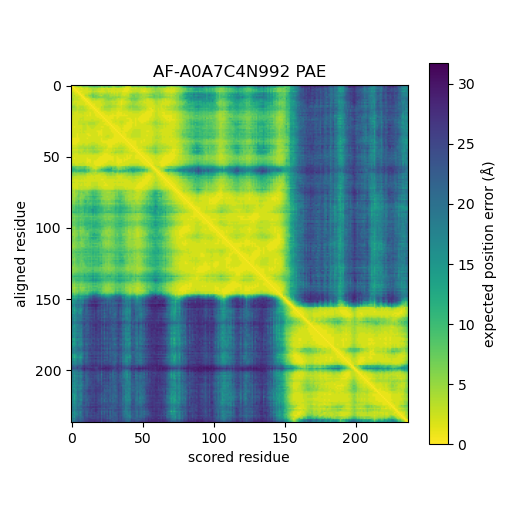 ? 23.865 18.416 15.362 1.00 84.00 197 MET A C 1
ATOM 1442 O O . MET A 1 197 ? 23.982 18.346 16.586 1.00 84.00 197 MET A O 1
ATOM 1446 N N . ALA A 1 198 ? 24.865 18.865 14.595 1.00 76.25 198 ALA A N 1
ATOM 1447 C CA . ALA A 1 198 ? 26.113 19.423 15.122 1.00 76.25 198 ALA A CA 1
ATOM 1448 C C . ALA A 1 198 ? 26.167 20.955 14.966 1.00 76.25 198 ALA A C 1
ATOM 1450 O O . ALA A 1 198 ? 25.444 21.544 14.164 1.00 76.25 198 ALA A O 1
ATOM 1451 N N . ARG A 1 199 ? 27.040 21.623 15.739 1.00 70.06 199 ARG A N 1
ATOM 1452 C CA . ARG A 1 199 ? 27.244 23.082 15.662 1.00 70.06 199 ARG A CA 1
ATOM 1453 C C . ARG A 1 199 ? 27.802 23.462 14.285 1.00 70.06 199 ARG A C 1
ATOM 1455 O O . ARG A 1 199 ? 29.006 23.382 14.069 1.00 70.06 199 ARG A O 1
ATOM 1462 N N . GLY A 1 200 ? 26.923 23.865 13.374 1.00 66.88 200 GLY A N 1
ATOM 1463 C CA . GLY A 1 200 ? 27.270 24.432 12.070 1.00 66.88 200 GLY A CA 1
ATOM 1464 C C . GLY A 1 200 ? 26.736 23.636 10.883 1.00 66.88 200 GLY A C 1
ATOM 1465 O O . GLY A 1 200 ? 26.186 24.257 9.986 1.00 66.88 200 GLY A O 1
ATOM 1466 N N . ASN A 1 201 ? 26.839 22.300 10.897 1.00 77.75 201 ASN A N 1
ATOM 1467 C CA . ASN A 1 201 ? 26.337 21.434 9.823 1.00 77.75 201 ASN A CA 1
ATOM 1468 C C . ASN A 1 201 ? 25.764 20.117 10.378 1.00 77.75 201 ASN A C 1
ATOM 1470 O O . ASN A 1 201 ? 26.430 19.475 11.194 1.00 77.75 201 ASN A O 1
ATOM 1474 N N . PRO A 1 202 ? 24.574 19.682 9.931 1.00 85.62 202 PRO A N 1
ATOM 1475 C CA . PRO A 1 202 ? 24.047 18.363 10.263 1.00 85.62 202 PRO A CA 1
ATOM 1476 C C . PRO A 1 202 ? 24.866 17.253 9.589 1.00 85.62 202 PRO A C 1
ATOM 1478 O O . PRO A 1 202 ? 25.276 17.385 8.435 1.00 85.62 202 PRO A O 1
ATOM 1481 N N . LEU A 1 203 ? 25.084 16.148 10.303 1.00 88.00 203 LEU A N 1
ATOM 1482 C CA . LEU A 1 203 ? 25.695 14.932 9.764 1.00 88.00 203 LEU A CA 1
ATOM 1483 C C . LEU A 1 203 ? 24.598 13.924 9.422 1.00 88.00 203 LEU A C 1
ATOM 1485 O O . LEU A 1 203 ? 23.831 13.547 10.306 1.00 88.00 203 LEU A O 1
ATOM 1489 N N . GLN A 1 204 ? 24.553 13.464 8.173 1.00 90.19 204 GLN A N 1
ATOM 1490 C CA . GLN A 1 204 ? 23.671 12.374 7.760 1.00 90.19 204 GLN A CA 1
ATOM 1491 C C . GLN A 1 204 ? 24.411 11.033 7.839 1.00 90.19 204 GLN A C 1
ATOM 1493 O O . GLN A 1 204 ? 25.521 10.903 7.326 1.00 90.19 204 GLN A O 1
ATOM 1498 N N . LEU A 1 205 ? 23.790 10.049 8.484 1.00 89.19 205 LEU A N 1
ATOM 1499 C CA . LEU A 1 205 ? 24.237 8.660 8.533 1.00 89.19 205 LEU A CA 1
ATOM 1500 C C . LEU A 1 205 ? 23.248 7.804 7.745 1.00 89.19 205 LEU A C 1
ATOM 1502 O O . LEU A 1 205 ? 22.078 7.707 8.121 1.00 89.19 205 LEU A O 1
ATOM 1506 N N . ASP A 1 206 ? 23.728 7.202 6.661 1.00 85.25 206 ASP A N 1
ATOM 1507 C CA . ASP A 1 206 ? 22.931 6.356 5.778 1.00 85.25 206 ASP A CA 1
ATOM 1508 C C . ASP A 1 206 ? 23.163 4.873 6.073 1.00 85.25 206 ASP A C 1
ATOM 1510 O O . ASP A 1 206 ? 24.298 4.425 6.243 1.00 85.25 206 ASP A O 1
ATOM 1514 N N . PHE A 1 207 ? 22.076 4.104 6.067 1.00 85.12 207 PHE A N 1
ATOM 1515 C CA . PHE A 1 207 ? 22.080 2.665 6.318 1.00 85.12 207 PHE A CA 1
ATOM 1516 C C . PHE A 1 207 ? 21.528 1.937 5.083 1.00 85.12 207 PHE A C 1
ATOM 1518 O O . PHE A 1 207 ? 20.376 1.513 5.063 1.00 85.12 207 PHE A O 1
ATOM 1525 N N . PRO A 1 208 ? 22.309 1.826 3.991 1.00 71.06 208 PRO A N 1
ATOM 1526 C CA . PRO A 1 208 ? 21.796 1.389 2.689 1.00 71.06 208 PRO A CA 1
ATOM 1527 C C . PRO A 1 208 ? 21.314 -0.068 2.654 1.00 71.06 208 PRO A C 1
ATOM 1529 O O . PRO A 1 208 ? 20.550 -0.418 1.747 1.00 71.06 208 PRO A O 1
ATOM 1532 N N . ASN A 1 209 ? 21.758 -0.881 3.619 1.00 76.31 209 ASN A N 1
ATOM 1533 C CA . ASN A 1 209 ? 21.457 -2.308 3.739 1.00 76.31 209 ASN A CA 1
ATOM 1534 C C . ASN A 1 209 ? 20.465 -2.630 4.866 1.00 76.31 209 ASN A C 1
ATOM 1536 O O . ASN A 1 209 ? 20.011 -3.770 4.946 1.00 76.31 209 ASN A O 1
ATOM 1540 N N . ASP A 1 210 ? 20.129 -1.655 5.712 1.00 80.81 210 ASP A N 1
ATOM 1541 C CA . ASP A 1 210 ? 19.216 -1.868 6.831 1.00 80.81 210 ASP A CA 1
ATOM 1542 C C . ASP A 1 210 ? 17.812 -1.405 6.447 1.00 80.81 210 ASP A C 1
ATOM 1544 O O . ASP A 1 210 ? 17.624 -0.481 5.650 1.00 80.81 210 ASP A O 1
ATOM 1548 N N . THR A 1 211 ? 16.810 -2.080 7.002 1.00 80.12 211 THR A N 1
ATOM 1549 C CA . THR A 1 211 ? 15.404 -1.838 6.677 1.00 80.12 211 THR A CA 1
ATOM 1550 C C . THR A 1 211 ? 14.540 -1.888 7.925 1.00 80.12 211 THR A C 1
ATOM 1552 O O . THR A 1 211 ? 14.944 -2.434 8.952 1.00 80.12 211 THR A O 1
ATOM 1555 N N . THR A 1 212 ? 13.351 -1.303 7.830 1.00 84.19 212 THR A N 1
ATOM 1556 C CA . THR A 1 212 ? 12.388 -1.219 8.925 1.00 84.19 212 THR A CA 1
ATOM 1557 C C . THR A 1 212 ? 10.951 -1.268 8.400 1.00 84.19 212 THR A C 1
ATOM 1559 O O . THR A 1 212 ? 10.707 -1.066 7.209 1.00 84.19 212 THR A O 1
ATOM 1562 N N . THR A 1 213 ? 9.993 -1.525 9.282 1.00 83.12 213 THR A N 1
ATOM 1563 C CA . THR A 1 213 ? 8.567 -1.279 9.062 1.00 83.12 213 THR A CA 1
ATOM 1564 C C . THR A 1 213 ? 8.177 -0.055 9.883 1.00 83.12 213 THR A C 1
ATOM 1566 O O . THR A 1 213 ? 8.201 -0.112 11.105 1.00 83.12 213 THR A O 1
ATOM 1569 N N . LEU A 1 214 ? 7.827 1.064 9.239 1.00 80.81 214 LEU A N 1
ATOM 1570 C CA . LEU A 1 214 ? 7.375 2.265 9.955 1.00 80.81 214 LEU A CA 1
ATOM 1571 C C . LEU A 1 214 ? 5.875 2.176 10.268 1.00 80.81 214 LEU A C 1
ATOM 1573 O O . LEU A 1 214 ? 5.037 2.567 9.449 1.00 80.81 214 LEU A O 1
ATOM 1577 N N . ASP A 1 215 ? 5.523 1.688 11.447 1.00 79.75 215 ASP A N 1
ATOM 1578 C CA . ASP A 1 215 ? 4.169 1.795 11.991 1.00 79.75 215 ASP A CA 1
ATOM 1579 C C . ASP A 1 215 ? 4.077 2.873 13.086 1.00 79.75 215 ASP A C 1
ATOM 1581 O O . ASP A 1 215 ? 5.076 3.485 13.480 1.00 79.75 215 ASP A O 1
ATOM 1585 N N . ASP A 1 216 ? 2.852 3.161 13.532 1.00 76.50 216 ASP A N 1
ATOM 1586 C CA . ASP A 1 216 ? 2.608 4.190 14.547 1.00 76.50 216 ASP A CA 1
ATOM 1587 C C . ASP A 1 216 ? 3.265 3.827 15.890 1.00 76.50 216 ASP A C 1
ATOM 1589 O O . ASP A 1 216 ? 3.746 4.712 16.597 1.00 76.50 216 ASP A O 1
ATOM 1593 N N . GLU A 1 217 ? 3.349 2.535 16.222 1.00 83.50 217 GLU A N 1
ATOM 1594 C CA . GLU A 1 217 ? 3.978 2.059 17.456 1.00 83.50 217 GLU A CA 1
ATOM 1595 C C . GLU A 1 217 ? 5.484 2.351 17.462 1.00 83.50 217 GLU A C 1
ATOM 1597 O O . GLU A 1 217 ? 5.993 2.951 18.412 1.00 83.50 217 GLU A O 1
ATOM 1602 N N . LEU A 1 218 ? 6.194 2.002 16.386 1.00 86.81 218 LEU A N 1
ATOM 1603 C CA . LEU A 1 218 ? 7.618 2.277 16.233 1.00 86.81 218 LEU A CA 1
ATOM 1604 C C . LEU A 1 218 ? 7.900 3.784 16.272 1.00 86.81 218 LEU A C 1
ATOM 1606 O O . LEU A 1 218 ? 8.851 4.223 16.922 1.00 86.81 218 LEU A O 1
ATOM 1610 N N . ILE A 1 219 ? 7.071 4.595 15.604 1.00 85.81 219 ILE A N 1
ATOM 1611 C CA . ILE A 1 219 ? 7.221 6.057 15.592 1.00 85.81 219 ILE A CA 1
ATOM 1612 C C . ILE A 1 219 ? 7.070 6.639 17.002 1.00 85.81 219 ILE A C 1
ATOM 1614 O O . ILE A 1 219 ? 7.861 7.503 17.389 1.00 85.81 219 ILE A O 1
ATOM 1618 N N . GLU A 1 220 ? 6.095 6.175 17.784 1.00 86.19 220 GLU A N 1
ATOM 1619 C CA . GLU A 1 220 ? 5.930 6.614 19.173 1.00 86.19 220 GLU A CA 1
ATOM 1620 C C . GLU A 1 220 ? 7.087 6.143 20.066 1.00 86.19 220 GLU A C 1
ATOM 1622 O O . GLU A 1 220 ? 7.614 6.933 20.851 1.00 86.19 220 GLU A O 1
ATOM 1627 N N . GLN A 1 221 ? 7.574 4.911 19.897 1.00 90.19 221 GLN A N 1
ATOM 1628 C CA . GLN A 1 221 ? 8.740 4.415 20.638 1.00 90.19 221 GLN A CA 1
ATOM 1629 C C . GLN A 1 221 ? 10.011 5.226 20.334 1.00 90.19 221 GLN A C 1
ATOM 1631 O O . GLN A 1 221 ? 10.776 5.538 21.248 1.00 90.19 221 GLN A O 1
ATOM 1636 N N . LEU A 1 222 ? 10.222 5.639 19.079 1.00 89.50 222 LEU A N 1
ATOM 1637 C CA . LEU A 1 222 ? 11.350 6.494 18.693 1.00 89.50 222 LEU A CA 1
ATOM 1638 C C . LEU A 1 222 ? 11.299 7.868 19.365 1.00 89.50 222 LEU A C 1
ATOM 1640 O O . LEU A 1 222 ? 12.334 8.368 19.801 1.00 89.50 222 LEU A O 1
ATOM 1644 N N . LYS A 1 223 ? 10.111 8.476 19.473 1.00 87.81 223 LYS A N 1
ATOM 1645 C CA . LYS A 1 223 ? 9.929 9.781 20.137 1.00 87.81 223 LYS A CA 1
ATOM 1646 C C . LYS A 1 223 ? 10.255 9.733 21.632 1.00 87.81 223 LYS A C 1
ATOM 1648 O O . LYS A 1 223 ? 10.577 10.766 22.212 1.00 87.81 223 LYS A O 1
ATOM 1653 N N . LEU A 1 224 ? 10.175 8.556 22.253 1.00 90.75 224 LEU A N 1
ATOM 1654 C CA . LEU A 1 224 ? 10.510 8.355 23.664 1.00 90.75 224 LEU A CA 1
ATOM 1655 C C . LEU A 1 224 ? 12.017 8.180 23.908 1.00 90.75 224 LEU A C 1
ATOM 1657 O O . LEU A 1 224 ? 12.455 8.265 25.058 1.00 90.75 224 LEU A O 1
ATOM 1661 N N . LEU A 1 225 ? 12.823 7.944 22.865 1.00 89.38 225 LEU A N 1
ATOM 1662 C CA . LEU A 1 225 ? 14.263 7.763 23.027 1.00 89.38 225 LEU A CA 1
ATOM 1663 C C . LEU A 1 225 ? 14.970 9.094 23.345 1.00 89.38 225 LEU A C 1
ATOM 1665 O O . LEU A 1 225 ? 14.762 10.105 22.667 1.00 89.38 225 LEU A O 1
ATOM 1669 N N . PRO A 1 226 ? 15.865 9.116 24.350 1.00 85.38 226 PRO A N 1
ATOM 1670 C CA . PRO A 1 226 ? 16.531 10.336 24.774 1.00 85.38 226 PRO A CA 1
ATOM 1671 C C . PRO A 1 226 ? 17.412 10.910 23.661 1.00 85.38 226 PRO A C 1
ATOM 1673 O O . PRO A 1 226 ? 18.319 10.256 23.151 1.00 85.38 226 PRO A O 1
ATOM 1676 N N . GLY A 1 227 ? 17.186 12.182 23.338 1.00 82.50 227 GLY A N 1
ATOM 1677 C CA . GLY A 1 227 ? 17.958 12.911 22.336 1.00 82.50 227 GLY A CA 1
ATOM 1678 C C . GLY A 1 227 ? 17.394 12.845 20.917 1.00 82.50 227 GLY A C 1
ATOM 1679 O O . GLY A 1 227 ? 17.904 13.579 20.074 1.00 82.50 227 GLY A O 1
ATOM 1680 N N . VAL A 1 228 ? 16.348 12.055 20.655 1.00 85.50 228 VAL A N 1
ATOM 1681 C CA . VAL A 1 228 ? 15.566 12.163 19.414 1.00 85.50 228 VAL A CA 1
ATOM 1682 C C . VAL A 1 228 ? 14.737 13.446 19.474 1.00 85.50 228 VAL A C 1
ATOM 1684 O O . VAL A 1 228 ? 13.909 13.621 20.360 1.00 85.50 228 VAL A O 1
ATOM 1687 N N . GLU A 1 229 ? 14.982 14.371 18.548 1.00 85.31 229 GLU A N 1
ATOM 1688 C CA . GLU A 1 229 ? 14.255 15.645 18.470 1.00 85.31 229 GLU A CA 1
ATOM 1689 C C . GLU A 1 229 ? 12.988 15.519 17.625 1.00 85.31 229 GLU A C 1
ATOM 1691 O O . GLU A 1 229 ? 11.959 16.114 17.936 1.00 85.31 229 GLU A O 1
ATOM 1696 N N . SER A 1 230 ? 13.063 14.766 16.526 1.00 86.56 230 SER A N 1
ATOM 1697 C CA . SER A 1 230 ? 11.911 14.495 15.669 1.00 86.56 230 SER A CA 1
ATOM 1698 C C . SER A 1 230 ? 12.156 13.307 14.743 1.00 86.56 230 SER A C 1
ATOM 1700 O O . SER A 1 230 ? 13.295 12.941 14.447 1.00 86.56 230 SER A O 1
ATOM 1702 N N . VAL A 1 231 ? 11.060 12.726 14.258 1.00 86.25 231 VAL A N 1
ATOM 1703 C CA . VAL A 1 231 ? 11.053 11.697 13.216 1.00 86.25 231 VAL A CA 1
ATOM 1704 C C . VAL A 1 231 ? 10.265 12.254 12.039 1.00 86.25 231 VAL A C 1
ATOM 1706 O O . VAL A 1 231 ? 9.075 12.540 12.163 1.00 86.25 231 VAL A O 1
ATOM 1709 N N . GLN A 1 232 ? 10.931 12.446 10.903 1.00 87.00 232 GLN A N 1
ATOM 1710 C CA . GLN A 1 232 ? 10.298 12.899 9.668 1.00 87.00 232 GLN A CA 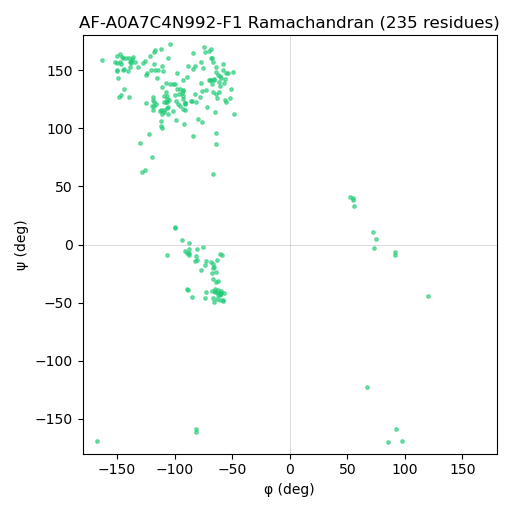1
ATOM 1711 C C . GLN A 1 232 ? 10.165 11.720 8.715 1.00 87.00 232 GLN A C 1
ATOM 1713 O O . GLN A 1 232 ? 11.159 11.087 8.371 1.00 87.00 232 GLN A O 1
ATOM 1718 N N . VAL A 1 233 ? 8.949 11.438 8.261 1.00 80.62 233 VAL A N 1
ATOM 1719 C CA . VAL A 1 233 ? 8.692 10.355 7.310 1.00 80.62 233 VAL A CA 1
ATOM 1720 C C . VAL A 1 233 ? 8.378 10.963 5.952 1.00 80.62 233 VAL A C 1
ATOM 1722 O O . VAL A 1 233 ? 7.453 11.761 5.816 1.00 80.62 233 VAL A O 1
ATOM 1725 N N . SER A 1 234 ? 9.155 10.588 4.942 1.00 74.75 234 SER A N 1
ATOM 1726 C CA . SER A 1 234 ? 8.931 10.986 3.551 1.00 74.75 234 SER A CA 1
ATOM 1727 C C 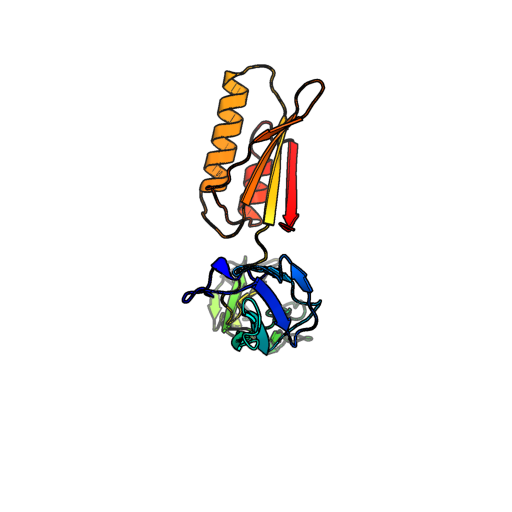. SER A 1 234 ? 8.901 9.767 2.643 1.00 74.75 234 SER A C 1
ATOM 1729 O O . SER A 1 234 ? 9.496 8.741 2.956 1.00 74.75 234 SER A O 1
ATOM 1731 N N . LEU A 1 235 ? 8.253 9.877 1.490 1.00 61.16 235 LEU A N 1
ATOM 1732 C CA . LEU A 1 235 ? 8.340 8.854 0.448 1.00 61.16 235 LEU A CA 1
ATOM 1733 C C . LEU A 1 235 ? 9.765 8.827 -0.126 1.00 61.16 235 LEU A C 1
ATOM 1735 O O . LEU A 1 235 ? 10.332 9.896 -0.362 1.00 61.16 235 LEU A O 1
ATOM 1739 N N . SER A 1 236 ? 10.343 7.644 -0.368 1.00 58.19 236 SER A N 1
ATOM 1740 C CA . SER A 1 236 ? 11.530 7.560 -1.223 1.00 58.19 236 SER A CA 1
ATOM 1741 C C . SER A 1 236 ? 11.111 7.979 -2.635 1.00 58.19 236 SER A C 1
ATOM 1743 O O . SER A 1 236 ? 10.264 7.312 -3.240 1.00 58.19 236 SER A O 1
ATOM 1745 N N . LEU A 1 237 ? 11.631 9.108 -3.118 1.00 45.09 237 LEU A N 1
ATOM 1746 C CA . LEU A 1 237 ? 11.490 9.524 -4.516 1.00 45.09 237 LEU A CA 1
ATOM 1747 C C . LEU A 1 237 ? 12.259 8.568 -5.433 1.00 45.09 237 LEU A C 1
ATOM 1749 O O . LEU A 1 237 ? 13.369 8.150 -5.035 1.00 45.09 237 LEU A O 1
#

Secondary structure (DSSP, 8-state):
--EEGGG-SS-----SEEEEEEEESSSSEEESTTSSS-EEEPPTT--EEEEEEEEEEESTTPPPEEEEEEEEEPPPPEEE--------TT--EEGGGSSS--EEES-SEEEEEESSSSEEETTTSSS-EEEPPTT--S---EEEEEE-SS------EEEEEEEE--S-HHHHHHHHHHHHHHHTTS--SBEEEEEEE-SSSPEEEE-TT--B---HHHHHHHHTSTTEEEEEEEE--

Solvent-accessible surface area (backbone atoms only — not comparable to full-atom values): 13673 Å² total; per-residue (Å²): 100,69,51,55,40,75,76,45,96,73,62,64,83,84,76,80,55,69,47,49,40,55,49,65,75,54,82,40,50,66,46,61,33,58,52,71,58,26,36,37,34,66,30,93,88,62,58,47,79,30,47,36,36,42,36,38,34,28,52,87,87,45,70,68,48,71,51,75,50,76,48,75,40,66,57,72,46,46,73,45,76,41,47,87,83,88,76,60,76,72,51,66,47,52,41,77,72,33,91,39,59,37,49,72,43,56,52,64,48,48,41,53,49,65,74,56,81,42,49,68,45,60,35,61,52,72,58,28,37,37,38,56,24,91,89,50,78,81,91,65,56,74,48,70,46,60,43,46,77,51,95,73,70,68,57,38,31,32,36,40,38,32,30,54,66,78,86,45,72,67,62,44,52,48,42,54,48,51,54,50,53,58,49,52,69,42,71,46,72,19,38,47,35,37,35,39,51,49,98,89,55,70,46,78,48,80,44,94,87,53,35,16,53,89,46,74,66,56,55,53,55,50,63,71,40,80,48,43,76,48,78,47,78,42,73,62,128

Radius of gyration: 25.01 Å; Cα contacts (8 Å, |Δi|>4): 482; chains: 1; bounding box: 59×37×74 Å

Nearest PDB structures (foldseek):
  9fly-assembly1_A  TM=4.712E-01  e=1.170E-03  Aureispira sp. CCB-QB1
  2cov-assembly1_I  TM=5.732E-01  e=5.300E+00  Alcaligenes sp. XY-234
  8s80-assembly2_B  TM=3.544E-01  e=2.334E+00  Bacillus anthracis
  3bn3-assembly1_B  TM=3.424E-01  e=2.210E+00  Homo sapiens
  1z7z-assembly1_I  TM=3.451E-01  e=1.876E+00  Homo sapiens

Sequence (237 aa):
MSFNFSSQTTPASATNYASLLWTHTGTGTLFNANTLTPTYFPGPGETGTVTFTLTANGNGSCAAVNDQMVLTITPSPTVNAGSDAETCQGVSFNFSSQTTPASATNFASLLWTHTGTGTLFNANTLTPTYFPGPGETGTVTFTLTANGNGSWQPPARIAKVIISRSGDGLTDAQRVGDVHRLMCSQPGPDRFCFIVMARGNPLQLDFPNDTTTLDDELIEQLKLLPGVESVQVSLSL

Foldseek 3Di:
DKDWQVPDPDFADDPQFPWKAKDKPFPWDWDPRGDSTIMTDHDVQDFAKMKMKMWGHHPDPDHIDIDIDIDGHQGDKDWDLADDDDDDPQDKDWQVPGPGFIDMPQFPWKAKDKPFPWDWAPRGDSIIITGHDVPDDDDMDMDMDGHHPDVDPPQAKEKEWEFEDPVDPVVSVVLVVVLLCLQQVAFGSYAYWYWYDDVPDTDIGGDPPGGGDDDPVSLVVSVPRPRGPHIDIGGDD

pLDDT: mean 87.1, std 10.27, range [45.09, 97.69]